Protein AF-A0A947NKF7-F1 (afdb_monomer)

Foldseek 3Di:
DDDDDDPPDPPPDPPQPVPVLCVQLVVLVVVLVVVLVVLVVVLVVVLCVVLVVPPPVPDDPVVNVVVVVVSVVVSVVVSVVVSVVSSVVSNVLSCLAVVLVSLVVVVVVCVVVVNLPDADDDDPPRPCPVVSVVVNVVSVVVVVLVVLVVVLVVVLVVLVVVLVVVVVVVPVDCVVVVVSVVVSVVSVVVNVVVVVVDPD

Mean predicted aligned error: 13.19 Å

Solvent-accessible surface area (backbone atoms only — not comparable to full-atom values): 11696 Å² total; per-residue (Å²): 142,82,86,81,81,76,82,82,81,78,85,85,72,92,77,83,57,65,68,63,49,49,53,52,52,49,50,51,51,48,50,50,51,50,52,50,49,50,53,52,48,54,50,53,51,51,50,50,54,58,48,53,73,69,34,72,89,74,51,64,72,73,59,53,54,53,51,52,51,55,50,52,52,52,51,52,52,52,47,67,59,48,52,58,53,53,50,52,51,52,52,54,55,48,53,40,48,54,57,53,50,52,55,50,52,56,48,50,54,41,41,74,75,65,51,55,88,71,75,75,80,74,63,93,86,38,79,57,49,71,57,40,51,52,51,39,55,49,39,52,52,51,42,50,52,54,51,49,50,52,52,52,52,52,49,52,51,52,53,51,53,52,51,52,53,51,61,73,64,67,68,88,66,56,66,70,55,54,54,50,52,52,50,51,54,49,55,52,50,50,54,50,56,66,51,66,75,54,94,124

Sequence (200 aa):
MTQFSKPKFKRTKYLVSTKFQLRYVGIILLLMLVTALICSYIIYYTVMVVMGEKLSNVYPQGRLIAIINIVNLKILFSLLLITPIVAAVGIYLSHKIAGPIYRIEKFLDDMVLGNLGSRIVLRKGDELMSVADKINILNDSLRAIMGGQKSGMNKIVAELDELKAMINSNSGDTAPLDMKVESLQGEIRDLDAQLAKYKI

pLDDT: mean 76.44, std 13.25, range [38.88, 96.44]

Structure (mmCIF, N/CA/C/O backbone):
data_AF-A0A947NKF7-F1
#
_entry.id   AF-A0A947NKF7-F1
#
loop_
_atom_site.group_PDB
_atom_site.id
_atom_site.type_symbol
_atom_site.label_atom_id
_atom_site.label_alt_id
_atom_site.label_comp_id
_atom_site.label_asym_id
_atom_site.label_entity_id
_atom_site.label_seq_id
_atom_site.pdbx_PDB_ins_code
_atom_site.Cartn_x
_atom_site.Cartn_y
_atom_site.Cartn_z
_atom_site.occupancy
_atom_site.B_iso_or_equiv
_atom_site.auth_seq_id
_atom_site.auth_comp_id
_atom_site.auth_asym_id
_atom_site.auth_atom_id
_atom_site.pdbx_PDB_model_num
ATOM 1 N N . MET A 1 1 ? -43.219 -13.817 -17.965 1.00 38.88 1 MET A N 1
ATOM 2 C CA . MET A 1 1 ? -41.748 -13.985 -17.928 1.00 38.88 1 MET A CA 1
ATOM 3 C C . MET A 1 1 ? -41.112 -12.809 -18.652 1.00 38.88 1 MET A C 1
ATOM 5 O O . MET A 1 1 ? -41.073 -12.807 -19.872 1.00 38.88 1 MET A O 1
ATOM 9 N N . THR A 1 2 ? -40.666 -11.788 -17.927 1.00 39.97 2 THR A N 1
ATOM 10 C CA . THR A 1 2 ? -39.948 -10.636 -18.493 1.00 39.97 2 THR A CA 1
ATOM 11 C C . THR A 1 2 ? -38.655 -10.468 -17.704 1.00 39.97 2 THR A C 1
ATOM 13 O O . THR A 1 2 ? -38.666 -10.149 -16.518 1.00 39.97 2 THR A O 1
ATOM 16 N N . GLN A 1 3 ? -37.530 -10.802 -18.341 1.00 44.88 3 GLN A N 1
ATOM 17 C CA . GLN A 1 3 ? -36.200 -10.681 -17.751 1.00 44.88 3 GLN A CA 1
ATOM 18 C C . GLN A 1 3 ? -35.766 -9.211 -17.758 1.00 44.88 3 GLN A C 1
ATOM 20 O O . GLN A 1 3 ? -35.592 -8.614 -18.817 1.00 44.88 3 GLN A O 1
ATOM 25 N N . PHE A 1 4 ? -35.542 -8.636 -16.578 1.00 45.97 4 PHE A N 1
ATOM 26 C CA . PHE A 1 4 ? -34.876 -7.344 -16.442 1.00 45.97 4 PHE A CA 1
ATOM 27 C C . PHE A 1 4 ? -33.359 -7.540 -16.564 1.00 45.97 4 PHE A C 1
ATOM 29 O O . PHE A 1 4 ? -32.702 -8.009 -15.630 1.00 45.97 4 PHE A O 1
ATOM 36 N N . SER A 1 5 ? -32.780 -7.184 -17.715 1.00 52.88 5 SER A N 1
ATOM 37 C CA . SER A 1 5 ? -31.325 -7.125 -17.874 1.00 52.88 5 SER A CA 1
ATOM 38 C C . SER A 1 5 ? -30.768 -5.967 -17.041 1.00 52.88 5 SER A C 1
ATOM 40 O O . SER A 1 5 ? -31.037 -4.799 -17.328 1.00 52.88 5 SER A O 1
ATOM 42 N N . LYS A 1 6 ? -29.987 -6.274 -16.000 1.00 47.78 6 LYS A N 1
ATOM 43 C CA . LYS A 1 6 ? -29.309 -5.258 -15.183 1.00 47.78 6 LYS A CA 1
ATOM 44 C C . LYS A 1 6 ? -28.295 -4.478 -16.039 1.00 47.78 6 LYS A C 1
ATOM 46 O O . LYS A 1 6 ? -27.459 -5.113 -16.687 1.00 47.78 6 LYS A O 1
ATOM 51 N N . PRO A 1 7 ? -28.293 -3.132 -16.019 1.00 48.28 7 PRO A N 1
ATOM 52 C CA . PRO A 1 7 ? -27.282 -2.356 -16.721 1.00 48.28 7 PRO A CA 1
ATOM 53 C C . PRO A 1 7 ? -25.900 -2.623 -16.112 1.00 48.28 7 PRO A C 1
ATOM 55 O O . PRO A 1 7 ? -25.667 -2.488 -14.908 1.00 48.28 7 PRO A O 1
ATOM 58 N N . LYS A 1 8 ? -24.967 -3.040 -16.969 1.00 48.69 8 LYS A N 1
ATOM 59 C CA . LYS A 1 8 ? -23.577 -3.348 -16.628 1.00 48.69 8 LYS A CA 1
ATOM 60 C C . LYS A 1 8 ? -22.831 -2.026 -16.419 1.00 48.69 8 LYS A C 1
ATOM 62 O O . LYS A 1 8 ? -22.240 -1.488 -17.351 1.00 48.69 8 LYS A O 1
ATOM 67 N N . PHE A 1 9 ? -22.877 -1.473 -15.207 1.00 51.47 9 PHE A N 1
ATOM 68 C CA . PHE A 1 9 ? -22.118 -0.270 -14.854 1.00 51.47 9 PHE A CA 1
ATOM 69 C C . PHE A 1 9 ? -20.606 -0.532 -14.983 1.00 51.47 9 PHE A C 1
ATOM 71 O O . PHE A 1 9 ? -19.962 -1.051 -14.069 1.00 51.47 9 PHE A O 1
ATOM 78 N N . LYS A 1 10 ? -20.010 -0.162 -16.124 1.00 47.56 10 LYS A N 1
ATOM 79 C CA . LYS A 1 10 ? -18.555 -0.032 -16.266 1.00 47.56 10 LYS A CA 1
ATOM 80 C C . LYS A 1 10 ? -18.131 1.230 -15.516 1.00 47.56 10 LYS A C 1
ATOM 82 O O . LYS A 1 10 ? -18.325 2.341 -15.993 1.00 47.56 10 LYS A O 1
ATOM 87 N N . ARG A 1 11 ? -17.558 1.064 -14.322 1.00 57.44 11 ARG A N 1
ATOM 88 C CA . ARG A 1 11 ? -16.962 2.164 -13.549 1.00 57.44 11 ARG A CA 1
ATOM 89 C C . ARG A 1 11 ? -15.685 2.649 -14.248 1.00 57.44 11 ARG A C 1
ATOM 91 O O . ARG A 1 11 ? -14.598 2.151 -13.979 1.00 57.44 11 ARG A O 1
ATOM 98 N N . THR A 1 12 ? -15.819 3.601 -15.165 1.00 48.88 12 THR A N 1
ATOM 99 C CA . THR A 1 12 ? -14.711 4.264 -15.866 1.00 48.88 12 THR A CA 1
ATOM 100 C C . THR A 1 12 ? -14.317 5.549 -15.140 1.00 48.88 12 THR A C 1
ATOM 102 O O . THR A 1 12 ? -14.689 6.648 -15.533 1.00 48.88 12 THR A O 1
ATOM 105 N N . LYS A 1 13 ? -13.538 5.414 -14.066 1.00 49.75 13 LYS A N 1
ATOM 106 C CA . LYS A 1 13 ? -12.631 6.474 -13.604 1.00 49.75 13 LYS A CA 1
ATOM 107 C C . LYS A 1 13 ? -11.251 5.845 -13.462 1.00 49.75 13 LYS A C 1
ATOM 109 O O . LYS A 1 13 ? -10.996 5.110 -12.516 1.00 49.75 13 LYS A O 1
ATOM 114 N N . TYR A 1 14 ? -10.415 6.072 -14.474 1.00 52.47 14 TYR A N 1
ATOM 115 C CA . TYR A 1 14 ? -9.078 5.480 -14.615 1.00 52.47 14 TYR A CA 1
ATOM 116 C C . TYR A 1 14 ? -7.973 6.308 -13.935 1.00 52.47 14 TYR A C 1
ATOM 118 O O . TYR A 1 14 ? -6.830 5.872 -13.876 1.00 52.47 14 TYR A O 1
ATOM 126 N N . LEU A 1 15 ? -8.306 7.493 -13.414 1.00 45.22 15 LEU A N 1
ATOM 127 C CA . LEU A 1 15 ? -7.371 8.403 -12.757 1.00 45.22 15 LEU A CA 1
ATOM 128 C C . LEU A 1 15 ? -7.706 8.451 -11.278 1.00 45.22 15 LEU A C 1
ATOM 130 O O . LEU A 1 15 ? -8.704 9.040 -10.869 1.00 45.22 15 LEU A O 1
ATOM 134 N N . VAL A 1 16 ? -6.903 7.745 -10.500 1.00 56.28 16 VAL A N 1
ATOM 135 C CA . VAL A 1 16 ? -7.195 7.486 -9.098 1.00 56.28 16 VAL A CA 1
ATOM 136 C C . VAL A 1 16 ? -5.979 7.825 -8.209 1.00 56.28 16 VAL A C 1
ATOM 138 O O . VAL A 1 16 ? -6.174 8.255 -7.082 1.00 56.28 16 VAL A O 1
ATOM 141 N N . SER A 1 17 ? -4.746 7.840 -8.737 1.00 51.28 17 SER A N 1
ATOM 142 C CA . SER A 1 17 ? -3.576 8.415 -8.043 1.00 51.28 17 SER A CA 1
ATOM 143 C C . SER A 1 17 ? -2.503 8.925 -9.018 1.00 51.28 17 SER A C 1
ATOM 145 O O . SER A 1 17 ? -1.377 8.432 -9.099 1.00 51.28 17 SER A O 1
ATOM 147 N N . THR A 1 18 ? -2.844 9.971 -9.773 1.00 55.34 18 THR A N 1
ATOM 148 C CA . THR A 1 18 ? -2.018 10.521 -10.864 1.00 55.34 18 THR A CA 1
ATOM 149 C C . THR A 1 18 ? -0.596 10.912 -10.432 1.00 55.34 18 THR A C 1
ATOM 151 O O . THR A 1 18 ? 0.323 10.827 -11.236 1.00 55.34 18 THR A O 1
ATOM 154 N N . LYS A 1 19 ? -0.374 11.295 -9.165 1.00 59.09 19 LYS A N 1
ATOM 155 C CA . LYS A 1 19 ? 0.931 11.792 -8.683 1.00 59.09 19 LYS A CA 1
ATOM 156 C C . LYS A 1 19 ? 1.993 10.695 -8.527 1.00 59.09 19 LYS A C 1
ATOM 158 O O . LYS A 1 19 ? 3.132 10.901 -8.938 1.00 59.09 19 LYS A O 1
ATOM 163 N N . PHE A 1 20 ? 1.640 9.540 -7.959 1.00 62.06 20 PHE A N 1
ATOM 164 C CA . PHE A 1 20 ? 2.577 8.418 -7.801 1.00 62.06 20 PHE A CA 1
ATOM 165 C C . PHE A 1 20 ? 2.873 7.771 -9.155 1.00 62.06 20 PHE A C 1
ATOM 167 O O . PHE A 1 20 ? 4.027 7.515 -9.497 1.00 62.06 20 PHE A O 1
ATOM 174 N N . GLN A 1 21 ? 1.828 7.613 -9.969 1.00 60.91 21 GLN A N 1
ATOM 175 C CA . GLN A 1 21 ? 1.941 7.086 -11.320 1.00 60.91 21 GLN A CA 1
ATOM 176 C C . GLN A 1 21 ? 2.838 7.968 -12.202 1.00 60.91 21 GLN A C 1
ATOM 178 O O . GLN A 1 21 ? 3.720 7.429 -12.860 1.00 60.91 21 GLN A O 1
ATOM 183 N N . LEU A 1 22 ? 2.700 9.304 -12.169 1.00 64.94 22 LEU A N 1
ATOM 184 C CA . LEU A 1 22 ? 3.574 10.195 -12.948 1.00 64.94 22 LEU A CA 1
ATOM 185 C C . LEU A 1 22 ? 5.038 10.122 -12.513 1.00 64.94 22 LEU A C 1
ATOM 187 O O . LEU A 1 22 ? 5.918 10.161 -13.366 1.00 64.94 22 LEU A O 1
ATOM 191 N N . ARG A 1 23 ? 5.311 10.013 -11.206 1.00 68.31 23 ARG A N 1
ATOM 192 C CA . ARG A 1 23 ? 6.689 9.906 -10.703 1.00 68.31 23 ARG A CA 1
ATOM 193 C C . ARG A 1 23 ? 7.355 8.619 -11.184 1.00 68.31 23 ARG A C 1
ATOM 195 O O . ARG A 1 23 ? 8.453 8.679 -11.722 1.00 68.31 23 ARG A O 1
ATOM 202 N N . TYR A 1 24 ? 6.680 7.477 -11.055 1.00 70.00 24 TYR A N 1
ATOM 203 C CA . TYR A 1 24 ? 7.238 6.191 -11.487 1.00 70.00 24 TYR A CA 1
ATOM 204 C C . TYR A 1 24 ? 7.317 6.058 -13.004 1.00 70.00 24 TYR A C 1
ATOM 206 O O . TYR A 1 24 ? 8.342 5.622 -13.517 1.00 70.00 24 TYR A O 1
ATOM 214 N N . VAL A 1 25 ? 6.278 6.474 -13.732 1.00 71.00 25 VAL A N 1
ATOM 215 C CA . VAL A 1 25 ? 6.321 6.514 -15.199 1.00 71.00 25 VAL A CA 1
ATOM 216 C C . VAL A 1 25 ? 7.430 7.458 -15.665 1.00 71.00 25 VAL A C 1
ATOM 218 O O . VAL A 1 25 ? 8.176 7.096 -16.564 1.00 71.00 25 VAL A O 1
ATOM 221 N N . GLY A 1 26 ? 7.614 8.609 -15.014 1.00 69.69 26 GLY A N 1
ATOM 222 C CA . GLY A 1 26 ? 8.712 9.536 -15.289 1.00 69.69 26 GLY A CA 1
ATOM 223 C C . GLY A 1 26 ? 10.094 8.923 -15.054 1.00 69.69 26 GLY A C 1
ATOM 224 O O . GLY A 1 26 ? 10.961 9.055 -15.910 1.00 69.69 26 GLY A O 1
ATOM 225 N N . ILE A 1 27 ? 10.295 8.197 -13.948 1.00 75.38 27 ILE A N 1
ATOM 226 C CA . ILE A 1 27 ? 11.552 7.480 -13.665 1.00 75.38 27 ILE A CA 1
ATOM 227 C C . ILE A 1 27 ? 11.804 6.386 -14.704 1.00 75.38 27 ILE A C 1
ATOM 229 O O . ILE A 1 27 ? 12.918 6.258 -15.200 1.00 75.38 27 ILE A O 1
ATOM 233 N N . ILE A 1 28 ? 10.778 5.616 -15.066 1.00 73.69 28 ILE A N 1
ATOM 234 C CA . ILE A 1 28 ? 10.875 4.563 -16.081 1.00 73.69 28 ILE A CA 1
ATOM 235 C C . ILE A 1 28 ? 11.211 5.167 -17.454 1.00 73.69 28 ILE A C 1
ATOM 237 O O . ILE A 1 28 ? 12.093 4.659 -18.140 1.00 73.69 28 ILE A O 1
ATOM 241 N N . LEU A 1 29 ? 10.565 6.272 -17.839 1.00 72.62 29 LEU A N 1
ATOM 242 C CA . LEU A 1 29 ? 10.858 6.997 -19.079 1.00 72.62 29 LEU A CA 1
ATOM 243 C C . LEU A 1 29 ? 12.270 7.597 -19.074 1.00 72.62 29 LEU A C 1
ATOM 245 O O . LEU A 1 29 ? 12.966 7.519 -20.083 1.00 72.62 29 LEU A O 1
ATOM 249 N N . LEU A 1 30 ? 12.722 8.150 -17.946 1.00 77.12 30 LEU A N 1
ATOM 250 C CA . LEU A 1 30 ? 14.089 8.645 -17.783 1.00 77.12 30 LEU A CA 1
ATOM 251 C C . LEU A 1 30 ? 15.100 7.502 -17.916 1.00 77.12 30 LEU A C 1
ATOM 253 O O . LEU A 1 30 ? 16.081 7.639 -18.636 1.00 77.12 30 LEU A O 1
ATOM 257 N N . LEU A 1 31 ? 14.848 6.361 -17.270 1.00 76.56 31 LEU A N 1
ATOM 258 C CA . LEU A 1 31 ? 15.696 5.174 -17.365 1.00 76.56 31 LEU A CA 1
ATOM 259 C C . LEU A 1 31 ? 15.757 4.654 -18.809 1.00 76.56 31 LEU A C 1
ATOM 261 O O . LEU A 1 31 ? 16.827 4.281 -19.286 1.00 76.56 31 LEU A O 1
ATOM 265 N N . MET A 1 32 ? 14.633 4.674 -19.532 1.00 73.31 32 MET A N 1
ATOM 266 C CA . MET A 1 32 ? 14.588 4.355 -20.964 1.00 73.31 32 MET A CA 1
ATOM 267 C C . MET A 1 32 ? 15.412 5.329 -21.795 1.00 73.31 32 MET A C 1
ATOM 269 O O . MET A 1 32 ? 16.145 4.907 -22.682 1.00 73.31 32 MET A O 1
ATOM 273 N N . LEU A 1 33 ? 15.327 6.625 -21.503 1.00 74.88 33 LEU A N 1
ATOM 274 C CA . LEU A 1 33 ? 16.107 7.642 -22.198 1.00 74.88 33 LEU A CA 1
ATOM 275 C C . LEU A 1 33 ? 17.607 7.470 -21.921 1.00 74.88 33 LEU A 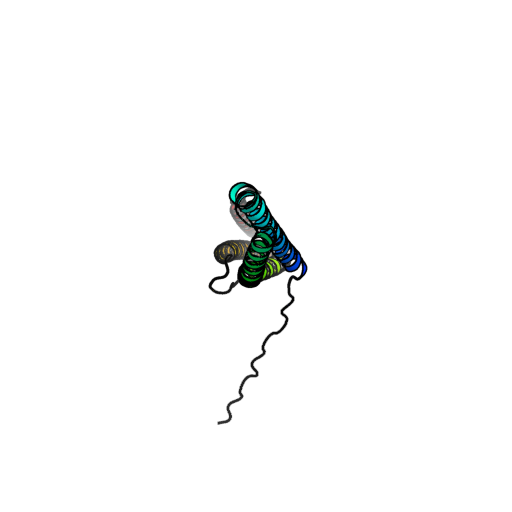C 1
ATOM 277 O O . LEU A 1 33 ? 18.408 7.497 -22.849 1.00 74.88 33 LEU A O 1
ATOM 281 N N . VAL A 1 34 ? 17.991 7.201 -20.672 1.00 77.19 34 VAL A N 1
ATOM 282 C CA . VAL A 1 34 ? 19.385 6.939 -20.284 1.00 77.19 34 VAL A CA 1
ATOM 283 C C . VAL A 1 34 ? 19.913 5.667 -20.944 1.00 77.19 34 VAL A C 1
ATOM 285 O O . VAL A 1 34 ? 20.995 5.689 -21.522 1.00 77.19 34 VAL A O 1
ATOM 288 N N . THR A 1 35 ? 19.156 4.570 -20.921 1.00 72.31 35 THR A N 1
ATOM 289 C CA . THR A 1 35 ? 19.561 3.320 -21.589 1.00 72.31 35 THR A CA 1
ATOM 290 C C . THR A 1 35 ? 19.658 3.488 -23.104 1.00 72.31 35 THR A C 1
ATOM 292 O O . THR A 1 35 ? 20.623 3.009 -23.695 1.00 72.31 35 THR A O 1
ATOM 295 N N . ALA A 1 36 ? 18.748 4.239 -23.729 1.00 75.50 36 ALA A N 1
ATOM 296 C CA . ALA A 1 36 ? 18.840 4.598 -25.143 1.00 75.50 36 ALA A CA 1
ATOM 297 C C . ALA A 1 36 ? 20.111 5.406 -25.456 1.00 75.50 36 ALA A C 1
ATOM 299 O O . ALA A 1 36 ? 20.805 5.094 -26.423 1.00 75.50 36 ALA A O 1
ATOM 300 N N . LEU A 1 37 ? 20.454 6.399 -24.627 1.00 77.38 37 LEU A N 1
ATOM 301 C CA . LEU A 1 37 ? 21.678 7.191 -24.782 1.00 77.38 37 LEU A CA 1
ATOM 302 C C . LEU A 1 37 ? 22.941 6.344 -24.587 1.00 77.38 37 LEU A C 1
ATOM 304 O O . LEU A 1 37 ? 23.872 6.465 -25.378 1.00 77.38 37 LEU A O 1
ATOM 308 N N . ILE A 1 38 ? 22.962 5.457 -23.588 1.00 75.12 38 ILE A N 1
ATOM 309 C CA . ILE A 1 38 ? 24.080 4.534 -23.341 1.00 75.12 38 ILE A CA 1
ATOM 310 C C . ILE A 1 38 ? 24.258 3.594 -24.534 1.00 75.12 38 ILE A C 1
ATOM 312 O O . ILE A 1 38 ? 25.365 3.473 -25.053 1.00 75.12 38 ILE A O 1
ATOM 316 N N . CYS A 1 39 ? 23.182 2.969 -25.019 1.00 71.50 39 CYS A N 1
ATOM 317 C CA . CYS A 1 39 ? 23.236 2.128 -26.212 1.00 71.50 39 CYS A CA 1
ATOM 318 C C . CYS A 1 39 ? 23.711 2.920 -27.436 1.00 71.50 39 CYS A C 1
ATOM 320 O O . CYS A 1 39 ? 24.604 2.464 -28.145 1.00 71.50 39 CYS A O 1
ATOM 322 N N . SER A 1 40 ? 23.174 4.121 -27.662 1.00 73.06 40 SER A N 1
ATOM 323 C CA . SER A 1 40 ? 23.593 4.988 -28.768 1.00 73.06 40 SER A CA 1
ATOM 324 C C . SER A 1 40 ? 25.079 5.345 -28.680 1.00 73.06 40 SER A C 1
ATOM 326 O O . SER A 1 40 ? 25.776 5.314 -29.693 1.00 73.06 40 SER A O 1
ATOM 328 N N . TYR A 1 41 ? 25.580 5.648 -27.481 1.00 79.44 41 TYR A N 1
ATOM 329 C CA . TYR A 1 41 ? 26.986 5.959 -27.237 1.00 79.44 41 TYR A CA 1
ATOM 330 C C . TYR A 1 41 ? 27.895 4.749 -27.475 1.00 79.44 41 TYR A C 1
ATOM 332 O O . TYR A 1 41 ? 28.886 4.868 -28.194 1.00 79.44 41 TYR A O 1
ATOM 340 N N . ILE A 1 42 ? 27.539 3.578 -26.932 1.00 71.19 42 ILE A N 1
ATOM 341 C CA . ILE A 1 42 ? 28.302 2.333 -27.114 1.00 71.19 42 ILE A CA 1
ATOM 342 C C . ILE A 1 42 ? 28.444 2.018 -28.599 1.00 71.19 42 ILE A C 1
ATOM 344 O O . ILE A 1 42 ? 29.534 1.658 -29.052 1.00 71.19 42 ILE A O 1
ATOM 348 N N . ILE A 1 43 ? 27.368 2.167 -29.376 1.00 71.56 43 ILE A N 1
ATOM 349 C CA . ILE A 1 43 ? 27.438 1.826 -30.792 1.00 71.56 43 ILE A CA 1
ATOM 350 C C . ILE A 1 43 ? 28.224 2.883 -31.572 1.00 71.56 43 ILE A C 1
ATOM 352 O O . ILE A 1 43 ? 29.066 2.510 -32.384 1.00 71.56 43 ILE A O 1
ATOM 356 N N . TYR A 1 44 ? 28.036 4.176 -31.290 1.00 73.25 44 TYR A N 1
ATOM 357 C CA . TYR A 1 44 ? 28.859 5.238 -31.881 1.00 73.25 44 TYR A CA 1
ATOM 358 C C . TYR A 1 44 ? 30.358 5.001 -31.638 1.00 73.25 44 TYR A C 1
ATOM 360 O O . TYR A 1 44 ? 31.154 5.040 -32.576 1.00 73.25 44 TYR A O 1
ATOM 368 N N . TYR A 1 45 ? 30.735 4.681 -30.397 1.00 69.81 45 TYR A N 1
ATOM 369 C CA . TYR A 1 45 ? 32.116 4.382 -30.028 1.00 69.81 45 TYR A CA 1
ATOM 370 C C . TYR A 1 45 ? 32.641 3.132 -30.745 1.00 69.81 45 TYR A C 1
ATOM 372 O O . TYR A 1 45 ? 33.727 3.155 -31.319 1.00 69.81 45 TYR A O 1
ATOM 380 N N . THR A 1 46 ? 31.841 2.062 -30.788 1.00 66.88 46 THR A N 1
ATOM 381 C CA . THR A 1 46 ? 32.196 0.816 -31.485 1.00 66.88 46 THR A CA 1
ATOM 382 C C . THR A 1 46 ? 32.420 1.055 -32.979 1.00 66.88 46 THR A C 1
ATOM 384 O O . THR A 1 46 ? 33.389 0.549 -33.538 1.00 66.88 46 THR A O 1
ATOM 387 N N . VAL A 1 47 ? 31.568 1.853 -33.630 1.00 69.44 47 VAL A N 1
ATOM 388 C CA . VAL A 1 47 ? 31.729 2.227 -35.043 1.00 69.44 47 VAL A CA 1
ATOM 389 C C . VAL A 1 47 ? 33.011 3.019 -35.241 1.00 69.44 47 VAL A C 1
ATOM 391 O O . VAL A 1 47 ? 33.802 2.653 -36.104 1.00 69.44 47 VAL A O 1
ATOM 394 N N . MET A 1 48 ? 33.245 4.059 -34.440 1.00 67.94 48 MET A N 1
ATOM 395 C CA . MET A 1 48 ? 34.429 4.909 -34.575 1.00 67.94 48 MET A CA 1
ATOM 396 C C . MET A 1 48 ? 35.738 4.141 -34.368 1.00 67.94 48 MET A C 1
ATOM 398 O O . MET A 1 48 ? 36.654 4.297 -35.168 1.00 67.94 48 MET A O 1
ATOM 402 N N . VAL A 1 49 ? 35.825 3.279 -33.353 1.00 65.44 49 VAL A N 1
ATOM 403 C CA . VAL A 1 49 ? 37.045 2.507 -33.059 1.00 65.44 49 VAL A CA 1
ATOM 404 C C . VAL A 1 49 ? 37.266 1.407 -34.098 1.00 65.44 49 VAL A C 1
ATOM 406 O O . VAL A 1 49 ? 38.325 1.334 -34.714 1.00 65.44 49 VAL A O 1
ATOM 409 N N . VAL A 1 50 ? 36.253 0.577 -34.367 1.00 61.88 50 VAL A N 1
ATOM 410 C CA . VAL A 1 50 ? 36.406 -0.577 -35.268 1.00 61.88 50 VAL A CA 1
ATOM 411 C C . VAL A 1 50 ? 36.568 -0.140 -36.728 1.00 61.88 50 VAL A C 1
ATOM 413 O O . VAL A 1 50 ? 37.351 -0.751 -37.455 1.00 61.88 50 VAL A O 1
ATOM 416 N N . MET A 1 51 ? 35.864 0.908 -37.175 1.00 58.00 51 MET A N 1
ATOM 417 C CA . MET A 1 51 ? 36.014 1.433 -38.541 1.00 58.00 51 MET A CA 1
ATOM 418 C C . MET A 1 51 ? 37.241 2.334 -38.685 1.00 58.00 51 MET A C 1
ATOM 420 O O . MET A 1 51 ? 37.933 2.243 -39.699 1.00 58.00 51 MET A O 1
ATOM 424 N N . GLY A 1 52 ? 37.516 3.182 -37.690 1.00 61.97 52 GLY A N 1
ATOM 425 C CA . GLY A 1 52 ? 38.637 4.119 -37.711 1.00 61.97 52 GLY A CA 1
ATOM 426 C C . GLY A 1 52 ? 39.987 3.409 -37.715 1.00 61.97 52 GLY A C 1
ATOM 427 O O . GLY A 1 52 ? 40.839 3.731 -38.538 1.00 61.97 52 GLY A O 1
ATOM 428 N N . GLU A 1 53 ? 40.164 2.384 -36.879 1.00 57.97 53 GLU A N 1
ATOM 429 C CA . GLU A 1 53 ? 41.440 1.664 -36.798 1.00 57.97 53 GLU A CA 1
ATOM 430 C C . GLU A 1 53 ? 41.636 0.652 -37.936 1.00 57.97 53 GLU A C 1
ATOM 432 O O . GLU A 1 53 ? 42.753 0.495 -38.428 1.00 57.97 53 GLU A O 1
ATOM 437 N N . LYS A 1 54 ? 40.578 -0.044 -38.387 1.00 54.94 54 LYS A N 1
ATOM 438 C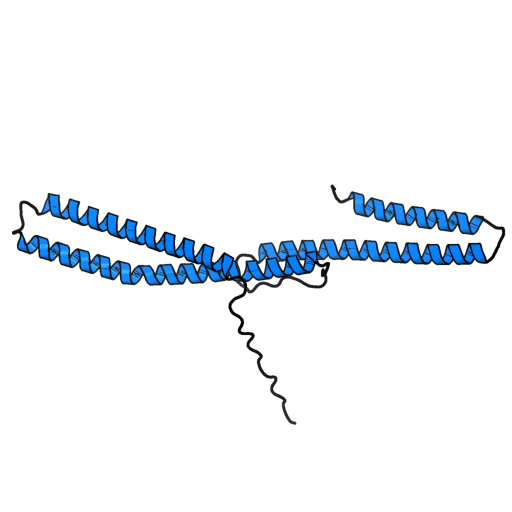 CA . LYS A 1 54 ? 40.737 -1.163 -39.340 1.00 54.94 54 LYS A CA 1
ATOM 439 C C . LYS A 1 54 ? 40.572 -0.803 -40.813 1.00 54.94 54 LYS A C 1
ATOM 441 O O . LYS A 1 54 ? 41.024 -1.573 -41.658 1.00 54.94 54 LYS A O 1
ATOM 446 N N . LEU A 1 55 ? 39.933 0.320 -41.152 1.00 53.28 55 LEU A N 1
ATOM 447 C CA . LEU A 1 55 ? 39.641 0.661 -42.552 1.00 53.28 55 LEU A CA 1
ATOM 448 C C . LEU A 1 55 ? 40.341 1.927 -43.066 1.00 53.28 55 LEU A C 1
ATOM 450 O O . LEU A 1 55 ? 40.387 2.099 -44.286 1.00 53.28 55 LEU A O 1
ATOM 454 N N . SER A 1 56 ? 40.943 2.755 -42.199 1.00 54.62 56 SER A N 1
ATOM 455 C CA . SER A 1 56 ? 41.614 4.009 -42.598 1.00 54.62 56 SER A CA 1
ATOM 456 C C . SER A 1 56 ? 42.757 3.825 -43.611 1.00 54.62 56 SER A C 1
ATOM 458 O O . SER A 1 56 ? 43.069 4.769 -44.328 1.00 54.62 56 SER A O 1
ATOM 460 N N . ASN A 1 57 ? 43.362 2.634 -43.703 1.00 55.81 57 ASN A N 1
ATOM 461 C CA . ASN A 1 57 ? 44.451 2.340 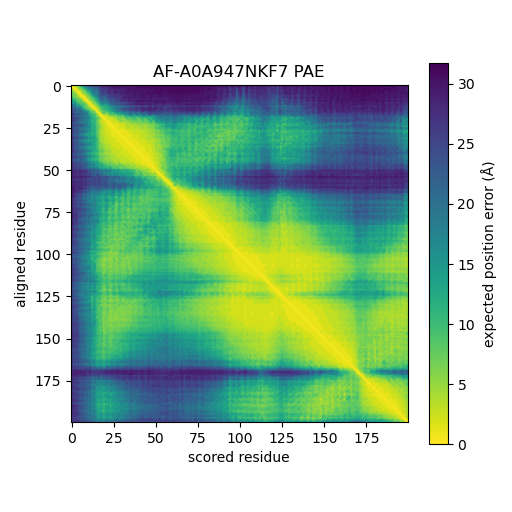-44.648 1.00 55.81 57 ASN A CA 1
ATOM 462 C C . ASN A 1 57 ? 44.043 1.456 -45.843 1.00 55.81 57 ASN A C 1
ATOM 464 O O . ASN A 1 57 ? 44.870 1.213 -46.716 1.00 55.81 57 ASN A O 1
ATOM 468 N N . VAL A 1 58 ? 42.804 0.945 -45.897 1.00 61.38 58 VAL A N 1
ATOM 469 C CA . VAL A 1 58 ? 42.416 -0.119 -46.854 1.00 61.38 58 VAL A CA 1
ATOM 470 C C . VAL A 1 58 ? 41.234 0.268 -47.749 1.00 61.38 58 VAL A C 1
ATOM 472 O O . VAL A 1 58 ? 41.119 -0.244 -48.861 1.00 61.38 58 VAL A O 1
ATOM 475 N N . TYR A 1 59 ? 40.352 1.176 -47.315 1.00 58.00 59 TYR A N 1
ATOM 476 C CA . TYR A 1 59 ? 39.142 1.518 -48.068 1.00 58.00 59 TYR A CA 1
ATOM 477 C C . TYR A 1 59 ? 39.164 2.962 -48.593 1.00 58.00 59 TYR A C 1
ATOM 479 O O . TYR A 1 59 ? 39.411 3.884 -47.819 1.00 58.00 59 TYR A O 1
ATOM 487 N N . PRO A 1 60 ? 38.843 3.204 -49.882 1.00 64.75 60 PRO A N 1
ATOM 488 C CA . PRO A 1 60 ? 38.642 4.560 -50.382 1.00 64.75 60 PRO A CA 1
ATOM 489 C C . PRO A 1 60 ? 37.517 5.241 -49.590 1.00 64.75 60 PRO A C 1
ATOM 491 O O . PRO A 1 60 ? 36.493 4.614 -49.306 1.00 64.75 60 PRO A O 1
ATOM 494 N N . GLN A 1 61 ? 37.713 6.524 -49.267 1.00 60.94 61 GLN A N 1
ATOM 495 C CA . GLN A 1 61 ? 36.881 7.370 -48.389 1.00 60.94 61 GLN A CA 1
ATOM 496 C C . GLN A 1 61 ? 35.357 7.151 -48.583 1.00 60.94 61 GLN A C 1
ATOM 498 O O . GLN A 1 61 ? 34.595 7.094 -47.620 1.00 60.94 61 GLN A O 1
ATOM 503 N N . GLY A 1 62 ? 34.904 6.931 -49.826 1.00 62.03 62 GLY A N 1
ATOM 504 C CA . GLY A 1 62 ? 33.494 6.690 -50.164 1.00 62.03 62 GLY A CA 1
ATOM 505 C C . GLY A 1 62 ? 32.888 5.363 -49.672 1.00 62.03 62 GLY A C 1
ATOM 506 O O . GLY A 1 62 ? 31.700 5.326 -49.353 1.00 62.03 62 GLY A O 1
ATOM 507 N N . ARG A 1 63 ? 33.661 4.272 -49.550 1.00 64.25 63 ARG A N 1
ATOM 508 C CA . ARG A 1 63 ? 33.148 2.998 -48.993 1.00 64.25 63 ARG A CA 1
ATOM 509 C C . ARG A 1 63 ? 32.981 3.063 -47.477 1.00 64.25 63 ARG A C 1
ATOM 511 O O . ARG A 1 63 ? 32.074 2.426 -46.949 1.00 64.25 63 ARG A O 1
ATOM 518 N N . LEU A 1 64 ? 33.808 3.850 -46.791 1.00 65.69 64 LEU A N 1
ATOM 519 C CA . LEU A 1 64 ? 33.721 4.027 -45.342 1.00 65.69 64 LEU A CA 1
ATOM 520 C C . LEU A 1 64 ? 32.414 4.734 -44.950 1.00 65.69 64 LEU A C 1
ATOM 522 O O . LEU A 1 64 ? 31.704 4.280 -44.056 1.00 65.69 64 LEU A O 1
ATOM 526 N N . ILE A 1 65 ? 32.038 5.771 -45.706 1.00 67.75 65 ILE A N 1
ATOM 527 C CA . ILE A 1 65 ? 30.769 6.498 -45.539 1.00 67.75 65 ILE A CA 1
ATOM 528 C C . ILE A 1 65 ? 29.563 5.567 -45.740 1.00 67.75 65 ILE A C 1
ATOM 530 O O . ILE A 1 65 ? 28.607 5.609 -44.965 1.00 67.75 65 ILE A O 1
ATOM 534 N N . ALA A 1 66 ? 29.608 4.683 -46.742 1.00 69.56 66 ALA A N 1
ATOM 535 C CA . ALA A 1 66 ? 28.533 3.722 -46.986 1.00 69.56 66 ALA A CA 1
ATOM 536 C C . ALA A 1 66 ? 28.349 2.743 -45.813 1.00 69.56 66 ALA A C 1
ATOM 538 O O . ALA A 1 66 ? 27.218 2.464 -45.415 1.00 69.56 66 ALA A O 1
ATOM 539 N N . ILE A 1 67 ? 29.446 2.257 -45.222 1.00 70.44 67 ILE A N 1
ATOM 540 C CA . ILE A 1 67 ? 29.377 1.342 -44.078 1.00 70.44 67 ILE A CA 1
ATOM 541 C C . ILE A 1 67 ? 28.841 2.065 -42.836 1.00 70.44 67 ILE A C 1
ATOM 543 O O . ILE A 1 67 ? 27.955 1.533 -42.168 1.00 70.44 67 ILE A O 1
ATOM 547 N N . ILE A 1 68 ? 29.298 3.292 -42.566 1.00 72.44 68 ILE A N 1
ATOM 548 C CA . ILE A 1 68 ? 28.784 4.120 -41.463 1.00 72.44 68 ILE A CA 1
ATOM 549 C C . ILE A 1 68 ? 27.270 4.329 -41.601 1.00 72.44 68 ILE A C 1
ATOM 551 O O . ILE A 1 68 ? 26.539 4.147 -40.628 1.00 72.44 68 ILE A O 1
ATOM 555 N N . ASN A 1 69 ? 26.775 4.628 -42.806 1.00 72.25 69 ASN A N 1
ATOM 556 C CA . ASN A 1 69 ? 25.341 4.800 -43.046 1.00 72.25 69 ASN A CA 1
ATOM 557 C C . ASN A 1 69 ? 24.546 3.510 -42.800 1.00 72.25 69 ASN A C 1
ATOM 559 O O . ASN A 1 69 ? 23.495 3.561 -42.164 1.00 72.25 69 ASN A O 1
ATOM 563 N N . ILE A 1 70 ? 25.047 2.350 -43.239 1.00 73.19 70 ILE A N 1
ATOM 564 C CA . ILE A 1 70 ? 24.390 1.053 -42.995 1.00 73.19 70 ILE A CA 1
ATOM 565 C C . ILE A 1 70 ? 24.332 0.742 -41.497 1.00 73.19 70 ILE A C 1
ATOM 567 O O . ILE A 1 70 ? 23.310 0.259 -41.005 1.00 73.19 70 ILE A O 1
ATOM 571 N N . VAL A 1 71 ? 25.412 1.016 -40.761 1.00 73.69 71 VAL A N 1
ATOM 572 C CA . VAL A 1 71 ? 25.446 0.779 -39.317 1.00 73.69 71 VAL A CA 1
ATOM 573 C C . VAL A 1 71 ? 24.513 1.748 -38.587 1.00 73.69 71 VAL A C 1
ATOM 575 O O . VAL A 1 71 ? 23.682 1.287 -37.810 1.00 73.69 71 VAL A O 1
ATOM 578 N N . ASN A 1 72 ? 24.544 3.047 -38.898 1.00 73.12 72 ASN A N 1
ATOM 579 C CA . ASN A 1 72 ? 23.623 4.036 -38.326 1.00 73.12 72 ASN A CA 1
ATOM 580 C C . ASN A 1 72 ? 22.153 3.666 -38.560 1.00 73.12 72 ASN A C 1
ATOM 582 O O . ASN A 1 72 ? 21.337 3.753 -37.643 1.00 73.12 72 ASN A O 1
ATOM 586 N N . LEU A 1 73 ? 21.817 3.190 -39.760 1.00 73.62 73 LEU A N 1
ATOM 587 C CA . LEU A 1 73 ? 20.453 2.790 -40.097 1.00 73.62 73 LEU A CA 1
ATOM 588 C C . LEU A 1 73 ? 20.019 1.537 -39.315 1.00 73.62 73 LEU A C 1
ATOM 590 O O . LEU A 1 73 ? 18.888 1.478 -38.836 1.00 73.62 73 LEU A O 1
ATOM 594 N N . LYS A 1 74 ? 20.928 0.574 -39.093 1.00 74.81 74 LYS A N 1
ATOM 595 C CA . LYS A 1 74 ? 20.679 -0.596 -38.229 1.00 74.81 74 LYS A CA 1
ATOM 596 C C . LYS A 1 74 ? 20.491 -0.220 -36.759 1.00 74.81 74 LYS A C 1
ATOM 598 O O . LYS A 1 74 ? 19.611 -0.781 -36.111 1.00 74.81 74 LYS A O 1
ATOM 603 N N . ILE A 1 75 ? 21.272 0.727 -36.237 1.00 72.81 75 ILE A N 1
ATOM 604 C CA . ILE A 1 75 ? 21.118 1.244 -34.866 1.00 72.81 75 ILE A CA 1
ATOM 605 C C . ILE A 1 75 ? 19.754 1.895 -34.704 1.00 72.81 75 ILE A C 1
ATOM 607 O O . ILE A 1 75 ? 19.022 1.566 -33.772 1.00 72.81 75 ILE A O 1
ATOM 611 N N . LEU A 1 76 ? 19.411 2.796 -35.626 1.00 72.69 76 LEU A N 1
ATOM 612 C CA . LEU A 1 76 ? 18.150 3.521 -35.601 1.00 72.69 76 LEU A CA 1
ATOM 613 C C . LEU A 1 76 ? 16.970 2.546 -35.635 1.00 72.69 76 LEU A C 1
ATOM 615 O O . LEU A 1 76 ? 16.046 2.675 -34.836 1.00 72.69 76 LEU A O 1
ATOM 619 N N . PHE A 1 77 ? 17.034 1.529 -36.499 1.00 75.38 77 PHE A N 1
ATOM 620 C CA . PHE A 1 77 ? 16.006 0.496 -36.589 1.00 75.38 77 PHE A CA 1
ATOM 621 C C . PHE A 1 77 ? 15.923 -0.352 -35.312 1.00 75.38 77 PHE A C 1
ATOM 623 O O . PHE A 1 77 ? 14.831 -0.608 -34.815 1.00 75.38 77 PHE A O 1
ATOM 630 N N . SER A 1 78 ? 17.064 -0.746 -34.735 1.00 70.19 78 SER A N 1
ATOM 631 C CA . SER A 1 78 ? 17.103 -1.499 -33.475 1.00 70.19 78 SER A CA 1
ATOM 632 C C . SER A 1 78 ? 16.531 -0.696 -32.305 1.00 70.19 78 SER A C 1
ATOM 634 O O . SER A 1 78 ? 15.823 -1.257 -31.470 1.00 70.19 78 SER A O 1
ATOM 636 N N . LEU A 1 79 ? 16.811 0.608 -32.242 1.00 72.00 79 LEU A N 1
ATOM 637 C CA . LEU A 1 79 ? 16.292 1.499 -31.208 1.00 72.00 79 LEU A CA 1
ATOM 638 C C . LEU A 1 79 ? 14.779 1.686 -31.361 1.00 72.00 79 LEU A C 1
ATOM 640 O O . LEU A 1 79 ? 14.036 1.508 -30.398 1.00 72.00 79 LEU A O 1
ATOM 644 N N . LEU A 1 80 ? 14.318 1.939 -32.591 1.00 76.12 80 LEU A N 1
ATOM 645 C CA . LEU A 1 80 ? 12.897 2.049 -32.928 1.00 76.12 80 LEU A CA 1
ATOM 646 C C . LEU A 1 80 ? 12.107 0.799 -32.509 1.00 76.12 80 LEU A C 1
ATOM 648 O O . LEU A 1 80 ? 10.941 0.911 -32.144 1.00 76.12 80 LEU A O 1
ATOM 652 N N . LEU A 1 81 ? 12.733 -0.380 -32.549 1.00 76.25 81 LEU A N 1
ATOM 653 C CA . LEU A 1 81 ? 12.084 -1.657 -32.253 1.00 76.25 81 LEU A CA 1
ATOM 654 C C . LEU A 1 81 ? 12.122 -2.010 -30.756 1.00 76.25 81 LEU A C 1
ATOM 656 O O . LEU A 1 81 ? 11.121 -2.467 -30.210 1.00 76.25 81 LEU A O 1
ATOM 660 N N . ILE A 1 82 ? 13.239 -1.757 -30.064 1.00 74.00 82 ILE A N 1
ATOM 661 C CA . ILE A 1 82 ? 13.406 -2.081 -28.634 1.00 74.00 82 ILE A CA 1
ATOM 662 C C . ILE A 1 82 ? 12.696 -1.077 -27.722 1.00 74.00 82 ILE A C 1
ATOM 664 O O . ILE A 1 82 ? 12.036 -1.486 -26.765 1.00 74.00 82 ILE A O 1
ATOM 668 N N . THR A 1 83 ? 12.789 0.226 -28.001 1.00 74.94 83 THR A N 1
ATOM 669 C CA . THR A 1 83 ? 12.195 1.275 -27.157 1.00 74.94 83 THR A CA 1
ATOM 670 C C . THR A 1 83 ? 10.699 1.067 -26.872 1.00 74.94 83 THR A C 1
ATOM 672 O O . THR A 1 83 ? 10.332 1.113 -25.696 1.00 74.94 83 THR A O 1
ATOM 675 N N . PRO A 1 84 ? 9.817 0.793 -27.856 1.00 77.56 84 PRO A N 1
ATOM 676 C CA . PRO A 1 84 ? 8.397 0.581 -27.576 1.00 77.56 84 PRO A CA 1
ATOM 677 C C . PRO A 1 84 ? 8.131 -0.693 -26.766 1.00 77.56 84 PRO A C 1
ATOM 679 O O . PRO A 1 84 ? 7.215 -0.701 -25.945 1.00 77.56 84 PRO A O 1
ATOM 682 N N . ILE A 1 85 ? 8.935 -1.748 -26.937 1.00 77.69 85 ILE A N 1
ATOM 683 C CA . ILE A 1 85 ? 8.808 -2.989 -26.156 1.00 77.69 85 ILE A CA 1
ATOM 684 C C . ILE A 1 85 ? 9.130 -2.709 -24.689 1.00 77.69 85 ILE A C 1
ATOM 686 O O . ILE A 1 85 ? 8.347 -3.049 -23.801 1.00 77.69 85 ILE A O 1
ATOM 690 N N . VAL A 1 86 ? 10.253 -2.038 -24.433 1.00 75.06 86 VAL A N 1
ATOM 691 C CA . VAL A 1 86 ? 10.672 -1.682 -23.074 1.00 75.06 86 VAL A CA 1
ATOM 692 C C . VAL A 1 86 ? 9.638 -0.741 -22.447 1.00 75.06 86 VAL A C 1
ATOM 694 O O . VAL A 1 86 ? 9.195 -0.996 -21.326 1.00 75.06 86 VAL A O 1
ATOM 697 N N . ALA A 1 87 ? 9.163 0.270 -23.187 1.00 74.69 87 ALA A N 1
ATOM 698 C CA . ALA A 1 87 ? 8.085 1.172 -22.767 1.00 74.69 87 ALA A CA 1
ATOM 699 C C . ALA A 1 87 ? 6.808 0.425 -22.371 1.00 74.69 87 ALA A C 1
ATOM 701 O O . ALA A 1 87 ? 6.267 0.657 -21.287 1.00 74.69 87 ALA A O 1
ATOM 702 N N . ALA A 1 88 ? 6.356 -0.509 -23.206 1.00 77.94 88 ALA A N 1
ATOM 703 C CA . ALA A 1 88 ? 5.172 -1.313 -22.935 1.00 77.94 88 ALA A CA 1
ATOM 704 C C . ALA A 1 88 ? 5.333 -2.156 -21.660 1.00 77.94 88 ALA A C 1
ATOM 706 O O . ALA A 1 88 ? 4.432 -2.164 -20.817 1.00 77.94 88 ALA A O 1
ATOM 707 N N . VAL A 1 89 ? 6.488 -2.806 -21.471 1.00 78.94 89 VAL A N 1
ATOM 708 C CA . VAL A 1 89 ? 6.782 -3.596 -20.263 1.00 78.94 89 VAL A CA 1
ATOM 709 C C . VAL A 1 89 ? 6.818 -2.708 -19.018 1.00 78.94 89 VAL A C 1
ATOM 711 O O . VAL A 1 89 ? 6.199 -3.048 -18.011 1.00 78.94 89 VAL A O 1
ATOM 714 N N . GLY A 1 90 ? 7.478 -1.550 -19.082 1.00 76.56 90 GLY A N 1
ATOM 715 C CA . GLY A 1 90 ? 7.557 -0.611 -17.961 1.00 76.56 90 GLY A CA 1
ATOM 716 C C . GLY A 1 90 ? 6.183 -0.085 -17.535 1.00 76.56 90 GLY A C 1
ATOM 717 O O . GLY A 1 90 ? 5.855 -0.076 -16.346 1.00 76.56 90 GLY A O 1
ATOM 718 N N . ILE A 1 91 ? 5.339 0.286 -18.501 1.00 75.81 91 ILE A N 1
ATOM 719 C CA . ILE A 1 91 ? 3.958 0.713 -18.240 1.00 75.81 91 ILE A CA 1
ATOM 720 C C . ILE A 1 91 ? 3.152 -0.432 -17.620 1.00 75.81 91 ILE A C 1
ATOM 722 O O . ILE A 1 91 ? 2.457 -0.214 -16.622 1.00 75.81 91 ILE A O 1
ATOM 726 N N . TYR A 1 92 ? 3.262 -1.644 -18.171 1.00 79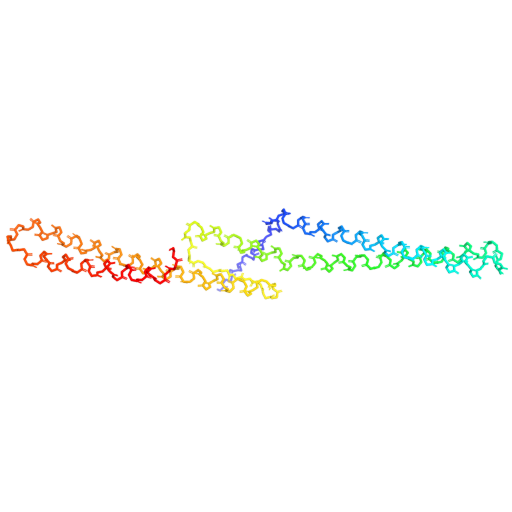.31 92 TYR A N 1
ATOM 727 C CA . TYR A 1 92 ? 2.567 -2.827 -17.666 1.00 79.31 92 TYR A CA 1
ATOM 728 C C . TYR A 1 92 ? 2.934 -3.127 -16.206 1.00 79.31 92 TYR A C 1
ATOM 730 O O . TYR A 1 92 ? 2.046 -3.292 -15.365 1.00 79.31 92 TYR A O 1
ATOM 738 N N . LEU A 1 93 ? 4.229 -3.120 -15.881 1.00 75.56 93 LEU A N 1
ATOM 739 C CA . LEU A 1 93 ? 4.716 -3.372 -14.525 1.00 75.56 93 LEU A CA 1
ATOM 740 C C . LEU A 1 93 ? 4.267 -2.275 -13.550 1.00 75.56 93 LEU A C 1
ATOM 742 O O . LEU A 1 93 ? 3.805 -2.568 -12.449 1.00 75.56 93 LEU A O 1
ATOM 746 N N . SER A 1 94 ? 4.313 -1.009 -13.977 1.00 78.12 94 SER A N 1
ATOM 747 C CA . SER A 1 94 ? 3.845 0.122 -13.168 1.00 78.12 94 SER A CA 1
ATOM 748 C C . SER A 1 94 ? 2.364 -0.017 -12.788 1.00 78.12 94 SER A C 1
ATOM 750 O O . SER A 1 94 ? 1.990 0.236 -11.640 1.00 78.12 94 SER A O 1
ATOM 752 N N . HIS A 1 95 ? 1.520 -0.496 -13.710 1.00 75.81 95 HIS A N 1
ATOM 753 C CA . HIS A 1 95 ? 0.088 -0.686 -13.455 1.00 75.81 95 HIS A CA 1
ATOM 754 C C . HIS A 1 95 ? -0.196 -1.777 -12.418 1.00 75.81 95 HIS A C 1
ATOM 756 O O . HIS A 1 95 ? -1.140 -1.634 -11.635 1.00 75.81 95 HIS A O 1
ATOM 762 N N . LYS A 1 96 ? 0.630 -2.830 -12.372 1.00 79.38 96 LYS A N 1
ATOM 763 C CA . LYS A 1 96 ? 0.527 -3.904 -11.374 1.00 79.38 96 LYS A CA 1
ATOM 764 C C . LYS A 1 96 ? 0.862 -3.467 -9.946 1.00 79.38 96 LYS A C 1
ATOM 766 O O . LYS A 1 96 ? 0.496 -4.169 -9.011 1.00 79.38 96 LYS A O 1
ATOM 771 N N . ILE A 1 97 ? 1.527 -2.325 -9.768 1.00 82.62 97 ILE A N 1
ATOM 772 C CA . ILE A 1 97 ? 1.943 -1.820 -8.452 1.00 82.62 97 ILE A CA 1
ATOM 773 C C . ILE A 1 97 ? 1.094 -0.613 -8.034 1.00 82.62 97 ILE A C 1
ATOM 775 O O . ILE A 1 97 ? 0.516 -0.605 -6.949 1.00 82.62 97 ILE A O 1
ATOM 779 N N . ALA A 1 98 ? 0.953 0.390 -8.905 1.00 80.25 98 ALA A N 1
ATOM 780 C CA . ALA A 1 98 ? 0.276 1.644 -8.564 1.00 80.25 98 ALA A CA 1
ATOM 781 C C . ALA A 1 98 ? -1.217 1.453 -8.236 1.00 80.25 98 ALA A C 1
ATOM 783 O O . ALA A 1 98 ? -1.747 2.094 -7.327 1.00 80.25 98 ALA A O 1
ATOM 784 N N . GLY A 1 99 ? -1.900 0.553 -8.953 1.00 80.62 99 GLY A N 1
ATOM 785 C CA . GLY A 1 99 ? -3.314 0.257 -8.711 1.00 80.62 99 GLY A CA 1
ATOM 786 C C . GLY A 1 99 ? -3.573 -0.337 -7.317 1.00 80.62 99 GLY A C 1
ATOM 787 O O . GLY A 1 99 ? -4.448 0.164 -6.606 1.00 80.62 99 GLY A O 1
ATOM 788 N N . PRO A 1 100 ? -2.843 -1.394 -6.919 1.00 86.94 100 PRO A N 1
ATOM 789 C CA . PRO A 1 100 ? -2.908 -1.954 -5.571 1.00 86.94 100 PRO A CA 1
ATOM 790 C C . PRO A 1 100 ? -2.548 -0.978 -4.457 1.00 86.94 100 PRO A C 1
ATOM 792 O O . PRO A 1 100 ? -3.283 -0.927 -3.474 1.00 86.94 100 PRO A O 1
ATOM 795 N N . ILE A 1 101 ? -1.490 -0.173 -4.629 1.00 89.31 101 ILE A N 1
ATOM 796 C CA . ILE A 1 101 ? -1.085 0.840 -3.638 1.00 89.31 101 ILE A CA 1
ATOM 797 C C . ILE A 1 101 ? -2.249 1.773 -3.331 1.00 89.31 101 ILE A C 1
ATOM 799 O O . ILE A 1 101 ? -2.615 1.919 -2.172 1.00 89.31 101 ILE A O 1
ATOM 803 N N . TYR A 1 102 ? -2.902 2.322 -4.357 1.00 85.62 102 TYR A N 1
ATOM 804 C CA . TYR A 1 102 ? -4.029 3.220 -4.122 1.00 85.62 102 TYR A CA 1
ATOM 805 C C . TYR A 1 102 ? -5.177 2.559 -3.346 1.00 85.62 102 TYR A C 1
ATOM 807 O O . TYR A 1 102 ? -5.811 3.187 -2.501 1.00 85.62 102 TYR A O 1
ATOM 815 N N . ARG A 1 103 ? -5.492 1.290 -3.646 1.00 88.81 103 ARG A N 1
ATOM 816 C CA . ARG A 1 103 ? -6.548 0.575 -2.909 1.00 88.81 103 ARG A CA 1
ATOM 817 C C . ARG A 1 103 ? -6.170 0.379 -1.447 1.00 88.81 103 ARG A C 1
ATOM 819 O O . ARG A 1 103 ? -7.054 0.464 -0.603 1.00 88.81 103 ARG A O 1
ATOM 826 N N . ILE A 1 104 ? -4.894 0.104 -1.177 1.00 92.81 104 ILE A N 1
ATOM 827 C CA . ILE A 1 104 ? -4.367 -0.021 0.179 1.00 92.81 104 ILE A CA 1
ATOM 828 C C . ILE A 1 104 ? -4.450 1.329 0.896 1.00 92.81 104 ILE A C 1
ATOM 830 O O . ILE A 1 104 ? -5.024 1.377 1.973 1.00 92.81 104 ILE A O 1
ATOM 834 N N . GLU A 1 105 ? -3.964 2.417 0.292 1.00 91.06 105 GLU A N 1
ATOM 835 C CA . GLU A 1 105 ? -4.036 3.771 0.866 1.00 91.06 105 GLU A CA 1
ATOM 836 C C . GLU A 1 105 ? -5.470 4.141 1.238 1.00 91.06 105 GLU A C 1
ATOM 838 O O . GLU A 1 105 ? -5.748 4.449 2.390 1.00 91.06 105 GLU A O 1
ATOM 843 N N . LYS A 1 106 ? -6.408 3.989 0.298 1.00 90.38 106 LYS A N 1
ATOM 844 C CA . LYS A 1 106 ? -7.816 4.300 0.550 1.00 90.38 106 LYS A CA 1
ATOM 845 C C . LYS A 1 106 ? -8.415 3.463 1.685 1.00 90.38 106 LYS A C 1
ATOM 847 O O . LYS A 1 106 ? -9.229 3.961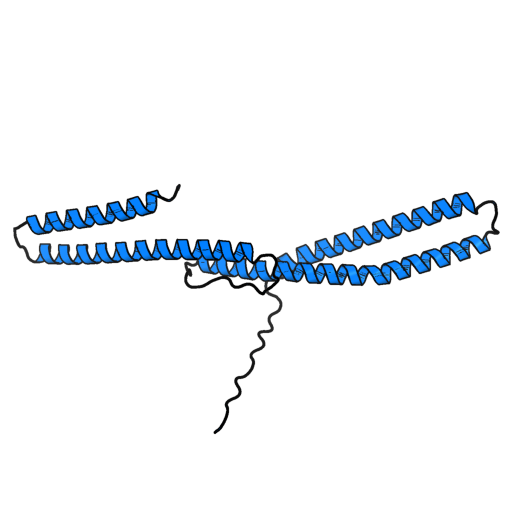 2.452 1.00 90.38 106 LYS A O 1
ATOM 852 N N . PHE A 1 107 ? -8.046 2.189 1.773 1.00 93.50 107 PHE A N 1
ATOM 853 C CA . PHE A 1 107 ? -8.503 1.339 2.865 1.00 93.50 107 PHE A CA 1
ATOM 854 C C . PHE A 1 107 ? -7.917 1.773 4.209 1.00 93.50 107 PHE A C 1
ATOM 856 O O . PHE A 1 107 ? -8.628 1.779 5.208 1.00 93.50 107 PHE A O 1
ATOM 863 N N . LEU A 1 108 ? -6.638 2.148 4.238 1.00 94.25 108 LEU A N 1
ATOM 864 C CA . LEU A 1 108 ? -6.004 2.673 5.441 1.00 94.25 108 LEU A CA 1
ATOM 865 C C . LEU A 1 108 ? -6.646 4.000 5.866 1.00 94.25 108 LEU A C 1
ATOM 867 O O . LEU A 1 108 ? -6.910 4.166 7.051 1.00 94.25 108 LEU A O 1
ATOM 871 N N . ASP A 1 109 ? -6.981 4.889 4.929 1.00 93.56 109 ASP A N 1
ATOM 872 C CA . ASP A 1 109 ? -7.735 6.117 5.220 1.00 93.56 109 ASP A CA 1
ATOM 873 C C . ASP A 1 109 ? -9.101 5.795 5.857 1.00 93.56 109 ASP A C 1
ATOM 875 O O . ASP A 1 109 ? -9.474 6.385 6.871 1.00 93.56 109 ASP A O 1
ATOM 879 N N . ASP A 1 110 ? -9.827 4.807 5.319 1.00 91.69 110 ASP A N 1
ATOM 880 C CA . ASP A 1 110 ? -11.095 4.342 5.894 1.00 91.69 110 ASP A CA 1
ATOM 881 C C . ASP A 1 110 ? -10.896 3.754 7.312 1.00 91.69 110 ASP A C 1
ATOM 883 O O . ASP A 1 110 ? -11.702 4.016 8.210 1.00 91.69 110 ASP A O 1
ATOM 887 N N . MET A 1 111 ? -9.812 3.004 7.552 1.00 93.81 111 MET A N 1
ATOM 888 C CA . MET A 1 111 ? -9.459 2.497 8.887 1.00 93.81 111 MET A CA 1
ATOM 889 C C . MET A 1 111 ? -9.130 3.625 9.868 1.00 93.81 111 MET A C 1
ATOM 891 O O . MET A 1 111 ? -9.538 3.550 11.026 1.00 93.81 111 MET A O 1
ATOM 895 N N . VAL A 1 112 ? -8.424 4.670 9.422 1.00 92.81 112 VAL A N 1
ATOM 896 C CA . VAL A 1 112 ? -8.104 5.859 10.234 1.00 92.81 112 VAL A CA 1
ATOM 897 C C . VAL A 1 112 ? -9.380 6.586 10.664 1.00 92.81 112 VAL A C 1
ATOM 899 O O . VAL A 1 112 ? -9.454 7.080 11.785 1.00 92.81 112 VAL A O 1
ATOM 902 N N . LEU A 1 113 ? -10.423 6.579 9.828 1.00 93.06 113 LEU A N 1
ATOM 903 C CA . LEU A 1 113 ? -11.758 7.083 10.176 1.00 93.06 113 LEU A CA 1
ATOM 904 C C . LEU A 1 113 ? -12.556 6.139 11.102 1.00 93.06 113 LEU A C 1
ATOM 906 O O . LEU A 1 113 ? -13.704 6.431 11.437 1.00 93.06 113 LEU A O 1
ATOM 910 N N . GLY A 1 114 ? -11.981 5.006 11.515 1.00 90.69 114 GLY A N 1
ATOM 911 C CA . GLY A 1 114 ? -12.605 4.018 12.398 1.00 90.69 114 GLY A CA 1
ATOM 912 C C . GLY A 1 114 ? -13.453 2.962 11.682 1.00 90.69 114 GLY A C 1
ATOM 913 O O . GLY A 1 114 ? -14.115 2.154 12.340 1.00 90.69 114 GLY A O 1
ATOM 914 N N . ASN A 1 115 ? -13.452 2.917 10.346 1.00 92.00 115 ASN A N 1
ATOM 915 C CA . ASN A 1 115 ? -14.216 1.926 9.590 1.00 92.00 115 ASN A CA 1
ATOM 916 C C . ASN A 1 115 ? -13.447 0.604 9.435 1.00 92.00 115 ASN A C 1
ATOM 918 O O . ASN A 1 115 ? -12.838 0.323 8.404 1.00 92.00 115 ASN A O 1
ATOM 922 N N . LEU A 1 116 ? -13.553 -0.259 10.446 1.00 92.56 116 LEU A N 1
ATOM 923 C CA . LEU A 1 116 ? -12.917 -1.586 10.462 1.00 92.56 116 LEU A CA 1
ATOM 924 C C . LEU A 1 116 ? -13.785 -2.693 9.826 1.00 92.56 116 LEU A C 1
ATOM 926 O O . LEU A 1 116 ? -13.442 -3.876 9.867 1.00 92.56 116 LEU A O 1
ATOM 930 N N . GLY A 1 117 ? -14.951 -2.344 9.271 1.00 89.06 117 GLY A N 1
ATOM 931 C CA . GLY A 1 117 ? -15.926 -3.318 8.767 1.00 89.06 117 GLY A CA 1
ATOM 932 C C . GLY A 1 117 ? -15.579 -3.919 7.403 1.00 89.06 117 GLY A C 1
ATOM 933 O O . GLY A 1 117 ? -16.139 -4.951 7.029 1.00 89.06 117 GLY A O 1
ATOM 934 N N . SER A 1 118 ? -14.677 -3.283 6.659 1.00 88.38 118 SER A N 1
ATOM 935 C CA . SER A 1 118 ? -14.312 -3.678 5.298 1.00 88.38 118 SER A CA 1
ATOM 936 C C . SER A 1 118 ? -13.030 -4.525 5.258 1.00 88.38 118 SER A C 1
ATOM 938 O O . SER A 1 118 ? -12.340 -4.680 6.263 1.00 88.38 118 SER A O 1
ATOM 940 N N . ARG A 1 119 ? -12.706 -5.097 4.090 1.00 91.94 119 ARG A N 1
ATOM 941 C CA . ARG A 1 119 ? -11.431 -5.791 3.826 1.00 91.94 119 ARG A CA 1
ATOM 942 C C . ARG A 1 119 ? -10.835 -5.342 2.497 1.00 91.94 119 ARG A C 1
ATOM 944 O O . ARG A 1 119 ? -11.573 -5.074 1.544 1.00 91.94 119 ARG A O 1
ATOM 951 N N . ILE A 1 120 ? -9.508 -5.341 2.407 1.00 93.06 120 ILE A N 1
ATOM 952 C CA . ILE A 1 120 ? -8.785 -5.129 1.153 1.00 93.06 120 ILE A CA 1
ATOM 953 C C . ILE A 1 120 ? -8.900 -6.388 0.298 1.00 93.06 120 ILE A C 1
ATOM 955 O O . ILE A 1 120 ? -8.539 -7.479 0.734 1.00 93.06 120 ILE A O 1
ATOM 959 N N . VAL A 1 121 ? -9.332 -6.225 -0.954 1.00 90.56 121 VAL A N 1
ATOM 960 C CA . VAL A 1 121 ? -9.282 -7.282 -1.970 1.00 90.56 121 VAL A CA 1
ATOM 961 C C . VAL A 1 121 ? -8.565 -6.744 -3.202 1.00 90.56 121 VAL A C 1
ATOM 963 O O . VAL A 1 121 ? -9.054 -5.838 -3.884 1.00 90.56 121 VAL A O 1
ATOM 966 N N . LEU A 1 122 ? -7.387 -7.302 -3.477 1.00 89.94 122 LEU A N 1
ATOM 967 C CA . LEU A 1 122 ? -6.601 -7.011 -4.676 1.00 89.94 122 LEU A CA 1
ATOM 968 C C . LEU A 1 122 ? -6.931 -7.998 -5.804 1.00 89.94 122 LEU A C 1
ATOM 970 O O . LEU A 1 122 ? -7.561 -9.036 -5.585 1.00 89.94 122 LEU A O 1
ATOM 974 N N . ARG A 1 123 ? -6.558 -7.660 -7.043 1.00 84.88 123 ARG A N 1
ATOM 975 C CA . ARG A 1 123 ? -6.782 -8.537 -8.200 1.00 84.88 123 ARG A CA 1
ATOM 976 C C . ARG A 1 123 ? -5.739 -9.654 -8.201 1.00 84.88 123 ARG A C 1
ATOM 978 O O . ARG A 1 123 ? -4.616 -9.471 -7.744 1.00 84.88 123 ARG A O 1
ATOM 985 N N . LYS A 1 124 ? -6.097 -10.815 -8.762 1.00 81.25 124 LYS A N 1
ATOM 986 C CA . LYS A 1 124 ? -5.140 -11.915 -8.953 1.00 81.25 124 LYS A CA 1
ATOM 987 C C . LYS A 1 124 ? -3.971 -11.448 -9.826 1.00 81.25 124 LYS A C 1
ATOM 989 O O . LYS A 1 124 ? -4.196 -10.961 -10.933 1.00 81.25 124 LYS A O 1
ATOM 994 N N . GLY A 1 125 ? -2.748 -11.642 -9.336 1.00 80.12 125 GLY A N 1
ATOM 995 C CA . GLY A 1 125 ? -1.516 -11.263 -10.034 1.00 80.12 125 GLY A CA 1
ATOM 996 C C . GLY A 1 125 ? -1.043 -9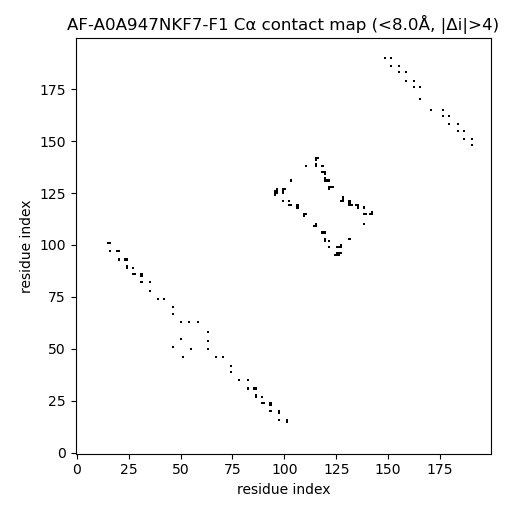.830 -9.776 1.00 80.12 125 GLY A C 1
ATOM 997 O O . GLY A 1 125 ? -0.089 -9.408 -10.433 1.00 80.12 125 GLY A O 1
ATOM 998 N N . ASP A 1 126 ? -1.693 -9.103 -8.862 1.00 86.69 126 ASP A N 1
ATOM 999 C CA . ASP A 1 126 ? -1.151 -7.880 -8.266 1.00 86.69 126 ASP A CA 1
ATOM 1000 C C . ASP A 1 126 ? 0.004 -8.249 -7.312 1.00 86.69 126 ASP A C 1
ATOM 1002 O O . ASP A 1 126 ? -0.111 -9.188 -6.525 1.00 86.69 126 ASP A O 1
ATOM 1006 N N . GLU A 1 127 ? 1.108 -7.501 -7.339 1.00 86.12 127 GLU A N 1
ATOM 1007 C CA . GLU A 1 127 ? 2.327 -7.855 -6.580 1.00 86.12 127 GLU A CA 1
ATOM 1008 C C . GLU A 1 127 ? 2.165 -7.697 -5.053 1.00 86.12 127 GLU A C 1
ATOM 1010 O O . GLU A 1 127 ? 2.876 -8.314 -4.266 1.00 86.12 127 GLU A O 1
ATOM 1015 N N . LEU A 1 128 ? 1.201 -6.882 -4.609 1.00 91.19 128 LEU A N 1
ATOM 1016 C CA . LEU A 1 128 ? 1.010 -6.519 -3.198 1.00 91.19 128 LEU A CA 1
ATOM 1017 C C . LEU A 1 128 ? -0.044 -7.366 -2.465 1.00 91.19 128 LEU A C 1
ATOM 1019 O O . LEU A 1 128 ? -0.507 -6.974 -1.394 1.00 91.19 128 LEU A O 1
ATOM 1023 N N . MET A 1 129 ? -0.432 -8.525 -3.011 1.00 92.06 129 MET A N 1
ATOM 1024 C CA . MET A 1 129 ? -1.420 -9.416 -2.379 1.00 92.06 129 MET A CA 1
ATOM 1025 C C . MET A 1 129 ? -1.027 -9.809 -0.948 1.00 92.06 129 MET A C 1
ATOM 1027 O O . MET A 1 129 ? -1.835 -9.671 -0.035 1.00 92.06 129 MET A O 1
ATOM 1031 N N . SER A 1 130 ? 0.233 -10.187 -0.723 1.00 93.94 130 SER A N 1
ATOM 1032 C CA . SER A 1 130 ? 0.727 -10.579 0.606 1.00 93.94 130 SER A CA 1
ATOM 1033 C C . SER A 1 130 ? 0.676 -9.440 1.633 1.00 93.94 130 SER A C 1
ATOM 1035 O O . SER A 1 130 ? 0.444 -9.673 2.821 1.00 93.94 130 SER A O 1
ATOM 1037 N N . VAL A 1 131 ? 0.873 -8.197 1.186 1.00 93.94 131 VAL A N 1
ATOM 1038 C CA . VAL A 1 131 ? 0.753 -6.999 2.026 1.00 93.94 131 VAL A CA 1
ATOM 1039 C C . VAL A 1 131 ? -0.711 -6.755 2.379 1.00 93.94 131 VAL A C 1
ATOM 1041 O O . VAL A 1 131 ? -1.023 -6.536 3.547 1.00 93.94 131 VAL A O 1
ATOM 1044 N N . ALA A 1 132 ? -1.616 -6.855 1.402 1.00 94.75 132 ALA A N 1
ATOM 1045 C CA . ALA A 1 132 ? -3.052 -6.739 1.643 1.00 94.75 132 ALA A CA 1
ATOM 1046 C C . ALA A 1 132 ? -3.556 -7.794 2.641 1.00 94.75 132 ALA A C 1
ATOM 1048 O O . ALA A 1 132 ? -4.333 -7.459 3.534 1.00 94.75 132 ALA A O 1
ATOM 1049 N N . ASP A 1 133 ? -3.068 -9.033 2.553 1.00 95.12 133 ASP A N 1
ATOM 1050 C CA . ASP A 1 133 ? -3.415 -10.099 3.498 1.00 95.12 133 ASP A CA 1
ATOM 1051 C C . ASP A 1 133 ? -2.958 -9.769 4.925 1.00 95.12 133 ASP A C 1
ATOM 1053 O O . ASP A 1 133 ? -3.739 -9.886 5.870 1.00 95.12 133 ASP A O 1
ATOM 1057 N N . LYS A 1 134 ? -1.724 -9.276 5.096 1.00 96.31 134 LYS A N 1
ATOM 1058 C CA . LYS A 1 134 ? -1.218 -8.832 6.406 1.00 96.31 134 LYS A CA 1
ATOM 1059 C C . LYS A 1 134 ? -2.024 -7.663 6.975 1.00 96.31 134 LYS A C 1
ATOM 1061 O O . LYS A 1 134 ? -2.319 -7.661 8.167 1.00 96.31 134 LYS A O 1
ATOM 1066 N N . ILE A 1 135 ? -2.412 -6.697 6.141 1.00 96.19 135 ILE A N 1
ATOM 1067 C CA . ILE A 1 135 ? -3.257 -5.571 6.568 1.00 96.19 135 ILE A CA 1
ATOM 1068 C C . ILE A 1 135 ? -4.656 -6.059 6.965 1.00 96.19 135 ILE A C 1
ATOM 1070 O O . ILE A 1 135 ? -5.200 -5.600 7.964 1.00 96.19 135 ILE A O 1
ATOM 1074 N N . ASN A 1 136 ? -5.227 -7.026 6.245 1.00 96.44 136 ASN A N 1
ATOM 1075 C CA . ASN A 1 136 ? -6.506 -7.627 6.622 1.00 96.44 136 ASN A CA 1
ATOM 1076 C C . ASN A 1 136 ? -6.427 -8.334 7.982 1.00 96.44 136 ASN A C 1
ATOM 1078 O O . ASN A 1 136 ? -7.322 -8.154 8.802 1.00 96.44 136 ASN A O 1
ATOM 1082 N N . ILE A 1 137 ? -5.349 -9.080 8.248 1.00 95.94 137 ILE A N 1
ATOM 1083 C CA . ILE A 1 137 ? -5.112 -9.721 9.554 1.00 95.94 137 ILE A CA 1
ATOM 1084 C C . ILE A 1 137 ? -5.001 -8.669 10.669 1.00 95.94 137 ILE A C 1
ATOM 1086 O O . ILE A 1 137 ? -5.557 -8.849 11.757 1.00 95.94 137 ILE A O 1
ATOM 1090 N N . LEU A 1 138 ? -4.316 -7.553 10.401 1.00 94.56 138 LEU A N 1
ATOM 1091 C CA . LEU A 1 138 ? -4.238 -6.427 11.331 1.00 94.56 138 LEU A CA 1
ATOM 1092 C C . LEU A 1 138 ? -5.624 -5.821 11.594 1.00 94.56 138 LEU A C 1
ATOM 1094 O O . LEU A 1 138 ? -5.993 -5.635 12.751 1.00 94.56 138 LEU A O 1
ATOM 1098 N N . ASN A 1 139 ? -6.406 -5.554 10.545 1.00 95.75 139 ASN A N 1
ATOM 1099 C CA . ASN A 1 139 ? -7.757 -5.006 10.664 1.00 95.75 139 ASN A CA 1
ATOM 1100 C C . ASN A 1 139 ? -8.691 -5.940 11.451 1.00 95.75 139 ASN A C 1
ATOM 1102 O O . ASN A 1 139 ? -9.438 -5.480 12.310 1.00 95.75 139 ASN A O 1
ATOM 1106 N N . ASP A 1 140 ? -8.611 -7.251 11.213 1.00 94.75 140 ASP A N 1
ATOM 1107 C CA . ASP A 1 140 ? -9.366 -8.253 11.971 1.00 94.75 140 ASP A CA 1
ATOM 1108 C C . ASP A 1 140 ? -9.000 -8.229 13.460 1.00 94.75 140 ASP A C 1
ATOM 1110 O O . ASP A 1 140 ? -9.883 -8.263 14.319 1.00 94.75 140 ASP A O 1
ATOM 1114 N N . SER A 1 141 ? -7.705 -8.111 13.764 1.00 91.94 141 SER A N 1
ATOM 1115 C CA . SER A 1 141 ? -7.210 -8.014 15.140 1.00 91.94 141 SER A CA 1
ATOM 1116 C C . SER A 1 141 ? -7.715 -6.740 15.820 1.00 91.94 141 SER A C 1
ATOM 1118 O O . SER A 1 141 ? -8.275 -6.809 16.911 1.00 91.94 141 SER A O 1
ATOM 1120 N N . LEU A 1 142 ? -7.607 -5.586 15.152 1.00 91.94 142 LEU A N 1
ATOM 1121 C CA . LEU A 1 142 ? -8.135 -4.307 15.643 1.00 91.94 142 LEU A CA 1
ATOM 1122 C C . LEU A 1 142 ? -9.643 -4.370 15.884 1.00 91.94 142 LEU A C 1
ATOM 1124 O O . LEU A 1 142 ? -10.131 -3.928 16.923 1.00 91.94 142 LEU A O 1
ATOM 1128 N N . ARG A 1 143 ? -10.392 -4.971 14.959 1.00 92.56 143 ARG A N 1
ATOM 1129 C CA . ARG A 1 143 ? -11.840 -5.126 15.087 1.00 92.56 143 ARG A CA 1
ATOM 1130 C C . ARG A 1 143 ? -12.222 -6.005 16.278 1.00 92.56 143 ARG A C 1
ATOM 1132 O O . ARG A 1 143 ? -13.187 -5.681 16.967 1.00 92.56 143 ARG A O 1
ATOM 1139 N N . ALA A 1 144 ? -11.485 -7.087 16.528 1.00 90.50 144 ALA A N 1
ATOM 1140 C CA . ALA A 1 144 ? -11.709 -7.947 17.687 1.00 90.50 144 ALA A CA 1
ATOM 1141 C C . ALA A 1 144 ? -11.468 -7.194 19.005 1.00 90.50 144 ALA A C 1
ATOM 1143 O O . ALA A 1 144 ? -12.303 -7.268 19.904 1.00 90.50 144 ALA A O 1
ATOM 1144 N N . ILE A 1 145 ? -10.389 -6.407 19.087 1.00 87.62 145 ILE A N 1
ATOM 1145 C CA . ILE A 1 145 ? -10.062 -5.587 20.266 1.00 87.62 145 ILE A CA 1
ATOM 1146 C C . ILE A 1 145 ? -11.166 -4.561 20.533 1.00 87.62 145 ILE A C 1
ATOM 1148 O O . ILE A 1 145 ? -11.723 -4.523 21.627 1.00 87.62 145 ILE A O 1
ATOM 1152 N N . MET A 1 146 ? -11.534 -3.771 19.520 1.00 90.31 146 MET A N 1
ATOM 1153 C CA . MET A 1 146 ? -12.569 -2.740 19.652 1.00 90.31 146 MET A CA 1
ATOM 1154 C C . MET A 1 146 ? -13.938 -3.351 19.991 1.00 90.31 146 MET A C 1
ATOM 1156 O O . MET A 1 146 ? -14.715 -2.767 20.745 1.00 90.31 146 MET A O 1
ATOM 1160 N N . GLY A 1 147 ? -14.239 -4.544 19.466 1.00 89.31 147 GLY A N 1
ATOM 1161 C CA . GLY A 1 147 ? -15.443 -5.301 19.811 1.00 89.31 147 GLY A CA 1
ATOM 1162 C C . GLY A 1 147 ? -15.454 -5.780 21.266 1.00 89.31 147 GLY A C 1
ATOM 1163 O O . GLY A 1 147 ? -16.481 -5.655 21.938 1.00 89.31 147 GLY A O 1
ATOM 1164 N N . GLY A 1 148 ? -14.317 -6.274 21.763 1.00 87.25 148 GLY A N 1
ATOM 1165 C CA . GLY A 1 148 ? -14.127 -6.661 23.162 1.00 87.25 148 GLY A CA 1
ATOM 1166 C C . GLY A 1 148 ? -14.291 -5.474 24.109 1.00 87.25 148 GLY A C 1
ATOM 1167 O O . GLY A 1 148 ? -15.123 -5.524 25.012 1.00 87.25 148 GLY A O 1
ATOM 1168 N N . GLN A 1 149 ? -13.606 -4.361 23.826 1.00 87.00 149 GLN A N 1
ATOM 1169 C CA . GLN A 1 149 ? -13.721 -3.125 24.606 1.00 87.00 149 GLN A CA 1
ATOM 1170 C C . GLN A 1 149 ? -15.149 -2.580 24.631 1.00 87.00 149 GLN A C 1
ATOM 1172 O O . GLN A 1 149 ? -15.653 -2.237 25.695 1.00 87.00 149 GLN A O 1
ATOM 1177 N N . LYS A 1 150 ? -15.835 -2.533 23.482 1.00 89.38 150 LYS A N 1
ATOM 1178 C CA . LYS A 1 150 ? -17.230 -2.074 23.427 1.00 89.38 150 LYS A CA 1
ATOM 1179 C C . LYS A 1 150 ? -18.158 -2.975 24.243 1.00 89.38 150 LYS A C 1
ATOM 1181 O O . LYS A 1 150 ? -19.071 -2.477 24.893 1.00 89.38 150 LYS A O 1
ATOM 1186 N N . SER A 1 151 ? -17.924 -4.286 24.219 1.00 87.81 151 SER A N 1
ATOM 1187 C CA . SER A 1 151 ? -18.710 -5.242 25.004 1.00 87.81 151 SER A CA 1
ATOM 1188 C C . SER A 1 151 ? -18.469 -5.069 26.504 1.00 87.81 151 SER A C 1
ATOM 1190 O O . SER A 1 151 ? -19.439 -5.018 27.251 1.00 87.81 151 SER A O 1
ATOM 1192 N N . GLY A 1 152 ? -17.211 -4.910 26.935 1.00 86.94 152 GLY A N 1
ATOM 1193 C CA . GLY A 1 152 ? -16.870 -4.611 28.331 1.00 86.94 152 GLY A CA 1
ATOM 1194 C C . GLY A 1 152 ? -17.461 -3.280 28.802 1.00 86.94 152 GLY A C 1
ATOM 1195 O O . GLY A 1 152 ? -18.117 -3.230 29.832 1.00 86.94 152 GLY A O 1
ATOM 1196 N N . MET A 1 153 ? -17.347 -2.223 27.992 1.00 84.62 153 MET A N 1
ATOM 1197 C CA . MET A 1 153 ? -17.947 -0.916 28.288 1.00 84.62 153 MET A CA 1
ATOM 1198 C C . MET A 1 153 ? -19.467 -1.012 28.481 1.00 84.62 153 MET A C 1
ATOM 1200 O O . MET A 1 153 ? -20.010 -0.428 29.412 1.00 84.62 153 MET A O 1
ATOM 1204 N N . ASN A 1 154 ? -20.160 -1.765 27.622 1.00 89.94 154 ASN A N 1
ATOM 1205 C CA . ASN A 1 154 ? -21.605 -1.956 27.738 1.00 89.94 154 ASN A CA 1
ATOM 1206 C C . ASN A 1 154 ? -21.997 -2.699 29.024 1.00 89.94 154 ASN A C 1
ATOM 1208 O O . ASN A 1 154 ? -23.036 -2.380 29.599 1.00 89.94 154 ASN A O 1
ATOM 1212 N N . LYS A 1 155 ? -21.194 -3.675 29.469 1.00 88.81 155 LYS A N 1
ATOM 1213 C CA . LYS A 1 155 ? -21.430 -4.380 30.736 1.00 88.81 155 LYS A CA 1
ATOM 1214 C C . LYS A 1 155 ? -21.241 -3.453 31.930 1.00 88.81 155 LYS A C 1
ATOM 1216 O O . LYS A 1 155 ? -22.171 -3.316 32.713 1.00 88.81 155 LYS A O 1
ATOM 1221 N N . ILE A 1 156 ? -20.127 -2.722 31.982 1.00 88.06 156 ILE A N 1
ATOM 1222 C CA . ILE A 1 156 ? -19.859 -1.719 33.023 1.00 88.06 156 ILE A CA 1
ATOM 1223 C C . ILE A 1 156 ? -21.002 -0.701 33.113 1.00 88.06 156 ILE A C 1
ATOM 1225 O O . ILE A 1 156 ? -21.478 -0.399 34.203 1.00 88.06 156 ILE A O 1
ATOM 1229 N N . VAL A 1 157 ? -21.477 -0.181 31.976 1.00 87.94 157 VAL A N 1
ATOM 1230 C CA . VAL A 1 157 ? -22.608 0.762 31.952 1.00 87.94 157 VAL A CA 1
ATOM 1231 C C . VAL A 1 157 ? -23.883 0.120 32.507 1.00 87.94 157 VAL A C 1
ATOM 1233 O O . VAL A 1 157 ? -24.549 0.740 33.332 1.00 87.94 157 VAL A O 1
ATOM 1236 N N . ALA A 1 158 ? -24.198 -1.121 32.121 1.00 87.50 158 ALA A N 1
ATOM 1237 C CA . ALA A 1 158 ? -25.361 -1.836 32.647 1.00 87.50 158 ALA A CA 1
ATOM 1238 C C . ALA A 1 158 ? -25.261 -2.072 34.166 1.00 87.50 158 ALA A C 1
ATOM 1240 O O . ALA A 1 158 ? -26.227 -1.842 34.891 1.00 87.50 158 ALA A O 1
ATOM 1241 N N . GLU A 1 159 ? -24.087 -2.463 34.667 1.00 86.94 159 GLU A N 1
ATOM 1242 C CA . GLU A 1 159 ? -23.852 -2.651 36.102 1.00 86.94 159 GLU A CA 1
ATOM 1243 C C . GLU A 1 159 ? -23.951 -1.338 36.893 1.00 86.94 159 GLU A C 1
ATOM 1245 O O . GLU A 1 159 ? -24.481 -1.328 38.005 1.00 86.94 159 GLU A O 1
ATOM 1250 N N . LEU A 1 160 ? -23.494 -0.218 36.322 1.00 82.44 160 LEU A N 1
ATOM 1251 C CA . LEU A 1 160 ? -23.638 1.111 36.924 1.00 82.44 160 LEU A CA 1
ATOM 1252 C C . LEU A 1 160 ? -25.099 1.569 36.990 1.00 82.44 160 LEU A C 1
ATOM 1254 O O . LEU A 1 160 ? -25.491 2.216 37.964 1.00 82.44 160 LEU A O 1
ATOM 1258 N N . ASP A 1 161 ? -25.902 1.259 35.974 1.00 86.88 161 ASP A N 1
ATOM 1259 C CA . ASP A 1 161 ? -27.330 1.582 35.969 1.00 86.88 161 ASP A CA 1
ATOM 1260 C C . ASP A 1 161 ? -28.093 0.757 37.020 1.00 86.88 161 ASP A C 1
ATOM 1262 O O . ASP A 1 161 ? -28.925 1.308 37.747 1.00 86.88 161 ASP A O 1
ATOM 1266 N N . GLU A 1 162 ? -27.746 -0.523 37.190 1.00 85.06 162 GLU A N 1
ATOM 1267 C CA . GLU A 1 162 ? -28.257 -1.362 38.284 1.00 85.06 162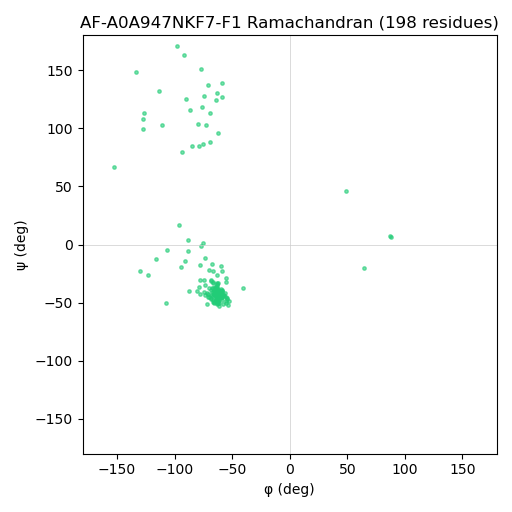 GLU A CA 1
ATOM 1268 C C . GLU A 1 162 ? -27.855 -0.813 39.661 1.00 85.06 162 GLU A C 1
ATOM 1270 O O . GLU A 1 162 ? -28.697 -0.700 40.554 1.00 85.06 162 GLU A O 1
ATOM 1275 N N . LEU A 1 163 ? -26.590 -0.412 39.835 1.00 84.75 163 LEU A N 1
ATOM 1276 C CA . LEU A 1 163 ? -26.096 0.178 41.082 1.00 84.75 163 LEU A CA 1
ATOM 1277 C C . LEU A 1 163 ? -26.863 1.461 41.440 1.00 84.75 163 LEU A C 1
ATOM 1279 O O . LEU A 1 163 ? -27.296 1.636 42.579 1.00 84.75 163 LEU A O 1
ATOM 1283 N N . LYS A 1 164 ? -27.085 2.351 40.467 1.00 81.88 164 LYS A N 1
ATOM 1284 C CA . LYS A 1 164 ? -27.882 3.574 40.664 1.00 81.88 164 LYS A CA 1
ATOM 1285 C C . LYS A 1 164 ? -29.319 3.262 41.072 1.00 81.88 164 LYS A C 1
ATOM 1287 O O . LYS A 1 164 ? -29.864 3.954 41.931 1.00 81.88 164 LYS A O 1
ATOM 1292 N N . ALA A 1 165 ? -29.932 2.238 40.478 1.00 84.06 165 ALA A N 1
ATOM 1293 C CA . ALA A 1 165 ? -31.274 1.806 40.854 1.00 84.06 165 ALA A CA 1
ATOM 1294 C C . ALA A 1 165 ? -31.319 1.317 42.312 1.00 84.06 165 ALA A C 1
ATOM 1296 O O . ALA A 1 165 ? -32.229 1.697 43.050 1.00 84.06 165 ALA A O 1
ATOM 1297 N N . MET A 1 166 ? -30.306 0.559 42.751 1.00 80.00 166 MET A N 1
ATOM 1298 C CA . MET A 1 166 ? -30.182 0.098 44.140 1.00 80.00 166 MET A CA 1
ATOM 1299 C C . MET A 1 166 ? -30.019 1.264 45.125 1.00 80.00 166 MET A C 1
ATOM 1301 O O . MET A 1 166 ? -30.751 1.330 46.111 1.00 80.00 166 MET A O 1
ATOM 1305 N N . ILE A 1 167 ? -29.149 2.235 44.832 1.00 79.44 167 ILE A N 1
ATOM 1306 C CA . ILE A 1 167 ? -28.953 3.424 45.683 1.00 79.44 167 ILE A CA 1
ATOM 1307 C C . ILE A 1 167 ? -30.257 4.224 45.821 1.00 79.44 167 ILE A C 1
ATOM 1309 O O . ILE A 1 167 ? -30.646 4.596 46.928 1.00 79.44 167 ILE A O 1
ATOM 1313 N N . ASN A 1 168 ? -30.973 4.446 44.715 1.00 79.12 168 ASN A N 1
ATOM 1314 C CA . ASN A 1 168 ? -32.237 5.187 44.723 1.00 79.12 168 ASN A CA 1
ATOM 1315 C C . ASN A 1 168 ? -33.364 4.456 45.473 1.00 79.12 168 ASN A C 1
ATOM 1317 O O . ASN A 1 168 ? -34.306 5.102 45.929 1.00 79.12 168 ASN A O 1
ATOM 1321 N N . SER A 1 169 ? -33.274 3.131 45.625 1.00 76.75 169 SER A N 1
ATOM 1322 C CA . SER A 1 169 ? -34.236 2.339 46.403 1.00 76.75 169 SER A CA 1
ATOM 1323 C C . SER A 1 169 ? -34.043 2.433 47.929 1.00 76.75 169 SER A C 1
ATOM 1325 O O . SER A 1 169 ? -34.853 1.884 48.671 1.00 76.75 169 SER A O 1
ATOM 1327 N N . ASN A 1 170 ? -33.028 3.180 48.396 1.00 63.31 170 ASN A N 1
ATOM 1328 C CA . ASN A 1 170 ? -32.749 3.514 49.800 1.00 63.31 170 ASN A CA 1
ATOM 1329 C C . ASN A 1 170 ? -32.784 2.297 50.749 1.00 63.31 170 ASN A C 1
ATOM 1331 O O . ASN A 1 170 ? -33.400 2.337 51.814 1.00 63.31 170 ASN A O 1
ATOM 1335 N N . SER A 1 171 ? -32.140 1.197 50.347 1.00 60.78 171 SER A N 1
ATOM 1336 C CA . SER A 1 171 ? -32.251 -0.105 51.014 1.00 60.78 171 SER A CA 1
ATOM 1337 C C . SER A 1 171 ? -31.513 -0.219 52.354 1.00 60.78 171 SER A C 1
ATOM 1339 O O . SER A 1 171 ? -31.744 -1.192 53.063 1.00 60.78 171 SER A O 1
ATOM 1341 N N . GLY A 1 172 ? -30.640 0.723 52.735 1.00 61.94 172 GLY A N 1
ATOM 1342 C CA . GLY A 1 172 ? -29.857 0.687 53.988 1.00 61.94 172 GLY A CA 1
ATOM 1343 C C . GLY A 1 172 ? -28.839 -0.464 54.099 1.00 61.94 172 GLY A C 1
ATOM 1344 O O . GLY A 1 172 ? -27.883 -0.364 54.861 1.00 61.94 172 GLY A O 1
ATOM 1345 N N . ASP A 1 173 ? -29.020 -1.524 53.314 1.00 69.19 173 ASP A N 1
ATOM 1346 C CA . ASP A 1 173 ? -28.134 -2.666 53.151 1.00 69.19 173 ASP A CA 1
ATOM 1347 C C . ASP A 1 173 ? -27.078 -2.368 52.077 1.00 69.19 173 ASP A C 1
ATOM 1349 O O . ASP A 1 173 ? -27.405 -2.147 50.905 1.00 69.19 173 ASP A O 1
ATOM 1353 N N . THR A 1 174 ? -25.812 -2.320 52.496 1.00 73.56 174 THR A N 1
ATOM 1354 C CA . THR A 1 174 ? -24.661 -2.023 51.633 1.00 73.56 174 THR A CA 1
ATOM 1355 C C . THR A 1 174 ? -24.036 -3.271 51.019 1.00 73.56 174 THR A C 1
ATOM 1357 O O . THR A 1 174 ? -23.305 -3.148 50.041 1.00 73.56 174 THR A O 1
ATOM 1360 N N . ALA A 1 175 ? -24.359 -4.475 51.505 1.00 74.69 175 ALA A N 1
ATOM 1361 C CA . ALA A 1 175 ? -23.766 -5.714 50.998 1.00 74.69 175 ALA A CA 1
ATOM 1362 C C . ALA A 1 175 ? -23.996 -5.951 49.484 1.00 74.69 175 ALA A C 1
ATOM 1364 O O . ALA A 1 175 ? -23.055 -6.364 48.800 1.00 74.69 175 ALA A O 1
ATOM 1365 N N . PRO A 1 176 ? -25.177 -5.643 48.901 1.00 76.06 176 PRO A N 1
ATOM 1366 C CA . PRO A 1 176 ? -25.390 -5.749 47.454 1.00 76.06 176 PRO A CA 1
ATOM 1367 C C . PRO A 1 176 ? -24.592 -4.711 46.654 1.00 76.06 176 PRO A C 1
ATOM 1369 O O . PRO A 1 176 ? -24.192 -4.974 45.519 1.00 76.06 176 PRO A O 1
ATOM 1372 N N . LEU A 1 177 ? -24.357 -3.532 47.243 1.00 74.31 177 LEU A N 1
ATOM 1373 C CA . LEU A 1 177 ? -23.574 -2.458 46.630 1.00 74.31 177 LEU A CA 1
ATOM 1374 C C . LEU A 1 177 ? -22.094 -2.842 46.583 1.00 74.31 177 LEU A C 1
ATOM 1376 O O . LEU A 1 177 ? -21.475 -2.720 45.527 1.00 74.31 177 LEU A O 1
ATOM 1380 N N . ASP A 1 178 ? -21.561 -3.373 47.683 1.00 75.62 178 ASP A N 1
ATOM 1381 C CA . ASP A 1 178 ? -20.172 -3.827 47.775 1.00 75.62 178 ASP A CA 1
ATOM 1382 C C . ASP A 1 178 ? -19.890 -4.961 46.775 1.00 75.62 178 ASP A C 1
ATOM 1384 O O . ASP A 1 178 ? -18.921 -4.889 46.018 1.00 75.62 178 ASP A O 1
ATOM 1388 N N . MET A 1 179 ? -20.797 -5.942 46.656 1.00 79.75 179 MET A N 1
ATOM 1389 C CA . MET A 1 179 ? -20.684 -7.016 45.654 1.00 79.75 179 MET A CA 1
ATOM 1390 C C . MET A 1 179 ? -20.653 -6.490 44.211 1.00 79.75 179 MET A C 1
ATOM 1392 O O . MET A 1 179 ? -19.897 -6.991 43.376 1.00 79.75 179 MET A O 1
ATOM 1396 N N . LYS A 1 180 ? -21.470 -5.482 43.886 1.00 81.19 180 LYS A N 1
ATOM 1397 C CA . LYS A 1 180 ? -21.515 -4.921 42.528 1.00 81.19 180 LYS A CA 1
ATOM 1398 C C . LYS A 1 180 ? -20.277 -4.071 42.223 1.00 81.19 180 LYS A C 1
ATOM 1400 O O . LYS A 1 180 ? -19.773 -4.109 41.103 1.00 81.19 180 LYS A O 1
ATOM 1405 N N . VAL A 1 181 ? -19.743 -3.357 43.216 1.00 80.19 181 VAL A N 1
ATOM 1406 C CA . VAL A 1 181 ? -18.464 -2.638 43.099 1.00 80.19 181 VAL A CA 1
ATOM 1407 C C . VAL A 1 181 ? -17.304 -3.614 42.878 1.00 80.19 181 VAL A C 1
ATOM 1409 O O . VAL A 1 181 ? -16.455 -3.349 42.027 1.00 80.19 181 VAL A O 1
ATOM 1412 N N . GLU A 1 182 ? -17.278 -4.756 43.569 1.00 82.38 182 GLU A N 1
ATOM 1413 C CA . GLU A 1 182 ? -16.278 -5.807 43.329 1.00 82.38 182 GLU A CA 1
ATOM 1414 C C . GLU A 1 182 ? -16.381 -6.400 41.912 1.00 82.38 182 GLU A C 1
ATOM 1416 O O . GLU A 1 182 ? -15.351 -6.593 41.261 1.00 82.38 182 GLU A O 1
ATOM 1421 N N . SER A 1 183 ? -17.600 -6.620 41.397 1.00 83.12 183 SER A N 1
ATOM 1422 C CA . SER A 1 183 ? -17.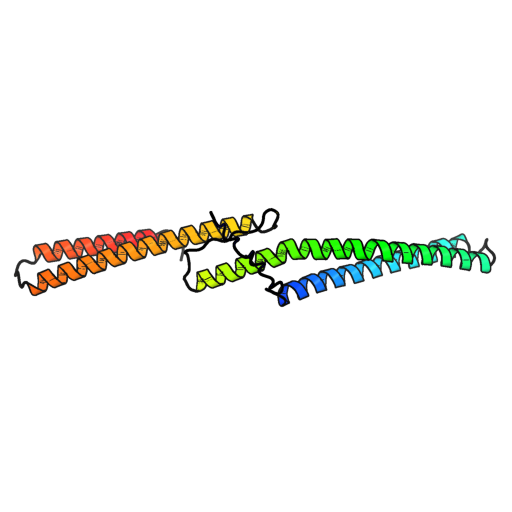836 -7.066 40.009 1.00 83.12 183 SER A CA 1
ATOM 1423 C C . SER A 1 183 ? -17.235 -6.093 38.990 1.00 83.12 183 SER A C 1
ATOM 1425 O O . SER A 1 183 ? -16.409 -6.483 38.159 1.00 83.12 183 SER A O 1
ATOM 1427 N N . LEU A 1 184 ? -17.548 -4.800 39.130 1.00 83.75 184 LEU A N 1
ATOM 1428 C CA . LEU A 1 184 ? -17.020 -3.728 38.282 1.00 83.75 184 LEU A CA 1
ATOM 1429 C C . LEU A 1 184 ? -15.488 -3.658 38.320 1.00 83.75 184 LEU A C 1
ATOM 1431 O O . LEU A 1 184 ? -14.836 -3.516 37.284 1.00 83.75 184 LEU A O 1
ATOM 1435 N N . GLN A 1 185 ? -14.890 -3.772 39.510 1.00 84.25 185 GLN A N 1
ATOM 1436 C CA . GLN A 1 185 ? -13.433 -3.802 39.661 1.00 84.25 185 GLN A CA 1
ATOM 1437 C C . GLN A 1 185 ? -12.809 -5.026 38.974 1.00 84.25 185 GLN A C 1
ATOM 1439 O O . GLN A 1 185 ? -11.722 -4.919 38.398 1.00 84.25 185 GLN A O 1
ATOM 1444 N N . GLY A 1 186 ? -13.490 -6.173 39.008 1.00 85.19 186 GLY A N 1
ATOM 1445 C CA . GLY A 1 186 ? -13.105 -7.380 38.282 1.00 85.19 186 GLY A CA 1
ATOM 1446 C C . GLY A 1 186 ? -13.104 -7.181 36.765 1.00 85.19 186 GLY A C 1
ATOM 1447 O O . GLY A 1 186 ? -12.105 -7.493 36.114 1.00 85.19 186 GLY A O 1
ATOM 1448 N N . GLU A 1 187 ? -14.169 -6.607 36.199 1.00 84.69 187 GLU A N 1
ATOM 1449 C CA . GLU A 1 187 ? -14.255 -6.342 34.753 1.00 84.69 187 GLU A CA 1
ATOM 1450 C C . GLU A 1 187 ? -13.205 -5.329 34.275 1.00 84.69 187 GLU A C 1
ATOM 1452 O O . GLU A 1 187 ? -12.598 -5.514 33.2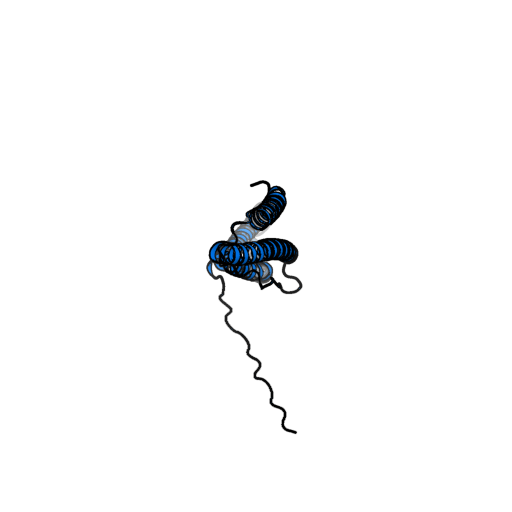17 1.00 84.69 187 GLU A O 1
ATOM 1457 N N . ILE A 1 188 ? -12.934 -4.286 35.067 1.00 84.12 188 ILE A N 1
ATOM 1458 C CA . ILE A 1 188 ? -11.884 -3.305 34.759 1.00 84.12 188 ILE A CA 1
ATOM 1459 C C . ILE A 1 188 ? -10.503 -3.974 34.739 1.00 84.12 188 ILE A C 1
ATOM 1461 O O . ILE A 1 188 ? -9.710 -3.701 33.838 1.00 84.12 188 ILE A O 1
ATOM 1465 N N . ARG A 1 189 ? -10.216 -4.879 35.684 1.00 85.31 189 ARG A N 1
ATOM 1466 C CA . ARG A 1 189 ? -8.957 -5.644 35.702 1.00 85.31 189 ARG A CA 1
ATOM 1467 C C . ARG A 1 189 ? -8.807 -6.556 34.489 1.00 85.31 189 ARG A C 1
ATOM 1469 O O . ARG A 1 189 ? -7.703 -6.666 33.963 1.00 85.31 189 ARG A O 1
ATOM 1476 N N . ASP A 1 190 ? -9.884 -7.198 34.042 1.00 84.88 190 ASP A N 1
ATOM 1477 C CA . ASP A 1 190 ? -9.842 -8.040 32.841 1.00 84.88 190 ASP A CA 1
ATOM 1478 C C . ASP A 1 190 ? -9.567 -7.205 31.581 1.00 84.88 190 ASP A C 1
ATOM 1480 O O . ASP A 1 190 ? -8.710 -7.562 30.771 1.00 84.88 190 ASP A O 1
ATOM 1484 N N . LEU A 1 191 ? -10.213 -6.040 31.449 1.00 82.94 191 LEU A N 1
ATOM 1485 C CA . LEU A 1 191 ? -9.926 -5.096 30.364 1.00 82.94 191 LEU A CA 1
ATOM 1486 C C . LEU A 1 191 ? -8.465 -4.627 30.380 1.00 82.94 191 LEU A C 1
ATOM 1488 O O . LEU A 1 191 ? -7.831 -4.571 29.324 1.00 82.94 191 LEU A O 1
ATOM 1492 N N . ASP A 1 192 ? -7.916 -4.331 31.557 1.00 82.69 192 ASP A N 1
ATOM 1493 C CA . ASP A 1 192 ? -6.519 -3.914 31.709 1.00 82.69 192 ASP A CA 1
ATOM 1494 C C . ASP A 1 192 ? -5.542 -5.048 31.340 1.00 82.69 192 ASP A C 1
ATOM 1496 O O . ASP A 1 192 ? -4.583 -4.849 30.591 1.00 82.69 192 ASP A O 1
ATOM 1500 N N . ALA A 1 193 ? -5.840 -6.288 31.741 1.00 83.44 193 ALA A N 1
ATOM 1501 C CA . ALA A 1 193 ? -5.061 -7.466 31.358 1.00 83.44 193 ALA A CA 1
ATOM 1502 C C . ALA A 1 193 ? -5.083 -7.724 29.838 1.00 83.44 193 ALA A C 1
ATOM 1504 O O . ALA A 1 193 ? -4.058 -8.086 29.250 1.00 83.44 193 ALA A O 1
ATOM 1505 N N . GLN A 1 194 ? -6.224 -7.503 29.174 1.00 80.38 194 GLN A N 1
ATOM 1506 C CA . GLN A 1 194 ? -6.327 -7.591 27.713 1.00 80.38 194 GLN A CA 1
ATOM 1507 C C . GLN A 1 194 ? -5.455 -6.538 27.012 1.00 80.38 194 GLN A C 1
ATOM 1509 O O . GLN A 1 194 ? -4.895 -6.814 25.944 1.00 80.38 194 GLN A O 1
ATOM 1514 N N . LEU A 1 195 ? -5.308 -5.353 27.610 1.00 80.19 195 LEU A N 1
ATOM 1515 C CA . LEU A 1 195 ? -4.458 -4.279 27.099 1.00 80.19 195 LEU A CA 1
ATOM 1516 C C . LEU A 1 195 ? -2.968 -4.515 27.380 1.00 80.19 195 LEU A C 1
ATOM 1518 O O . LEU A 1 195 ? -2.143 -4.179 26.531 1.00 80.19 195 LEU A O 1
ATOM 1522 N N . ALA A 1 196 ? -2.614 -5.188 28.477 1.00 82.62 196 ALA A N 1
ATOM 1523 C CA . ALA A 1 196 ? -1.227 -5.512 28.836 1.00 82.62 196 ALA A CA 1
ATOM 1524 C C . ALA A 1 196 ? -0.491 -6.379 27.792 1.00 82.62 196 ALA A C 1
ATOM 1526 O O . ALA A 1 196 ? 0.740 -6.423 27.754 1.00 82.62 196 ALA A O 1
ATOM 1527 N N . LYS A 1 197 ? -1.229 -7.059 26.903 1.00 80.38 197 LYS A N 1
ATOM 1528 C CA . LYS A 1 197 ? -0.661 -7.784 25.756 1.00 80.38 197 LYS A CA 1
ATOM 1529 C C . LYS A 1 197 ? 0.050 -6.853 24.759 1.00 80.38 197 LYS A C 1
ATOM 1531 O O . LYS A 1 197 ? 0.932 -7.310 24.027 1.00 80.38 197 LYS A O 1
ATOM 1536 N N . TYR A 1 198 ? -0.332 -5.580 24.695 1.00 77.31 198 TYR A N 1
ATOM 1537 C CA . TYR A 1 198 ? 0.277 -4.597 23.805 1.00 77.31 198 TYR A CA 1
ATOM 1538 C C . TYR A 1 198 ? 1.444 -3.914 24.514 1.00 77.31 198 TYR A C 1
ATOM 1540 O O . TYR A 1 198 ? 1.293 -3.345 25.588 1.00 77.31 198 TYR A O 1
ATOM 1548 N N . LYS A 1 199 ? 2.624 -3.956 23.888 1.00 74.69 199 LYS A N 1
ATOM 1549 C CA . LYS A 1 199 ? 3.774 -3.149 24.310 1.00 74.69 199 LYS A CA 1
ATOM 1550 C C . LYS A 1 199 ? 3.561 -1.726 23.796 1.00 74.69 199 LYS A C 1
ATOM 1552 O O . LYS A 1 199 ? 3.979 -1.428 22.677 1.00 74.69 199 LYS A O 1
ATOM 1557 N N . ILE A 1 200 ? 2.823 -0.925 24.556 1.00 66.19 200 ILE A N 1
ATOM 1558 C CA . ILE A 1 200 ? 2.608 0.506 24.306 1.00 66.19 200 ILE A CA 1
ATOM 1559 C C . ILE A 1 200 ? 3.611 1.295 25.143 1.00 66.19 200 ILE A C 1
ATOM 1561 O O . ILE A 1 200 ? 3.861 0.869 26.293 1.00 66.19 200 ILE A O 1
#

Radius of gyration: 35.35 Å; Cα contacts (8 Å, |Δi|>4): 76; chains: 1; bounding box: 86×26×104 Å

Nearest PDB structures (foldseek):
  7drw-assembly1_e  TM=5.111E-01  e=8.860E+00  Homo sapiens

Secondary structure (DSSP, 8-state):
---------------S-HHHHHHHHHHHHHHHHHHHHHHHHHHHHHHHHHHHHHHTTTS-HHHHHHHHHHHHHHHHHHHHHHHHHHHHHHHHHHHHHHHHHHHHHHHHHHHHTT-TT----PPTT-TTHHHHHHHHHHHHHHHHHHHHHHHHHHHHHHHHHHHHHHHHTT----HHHHHHHHHHHHHHHHHHHHHHTS--